Protein AF-A0AA45A844-F1 (afdb_monomer_lite)

Sequence (194 aa):
MALIECPECKKSISDQAKLCVGCGFPIKEDTFSFVKNNFNKLGDVTIKKSEPESAPFYVLVKSELYIAVDLLKDSAGEEIRQLQADGFEIVADDCMAKDQHEAIKQAKLGFTWWSVWGALGAISSFLYLMFSIVNGEYFVSFILFLFCIGAYFVLKKNKYAFLVLTICTLNPLLWLINGIYLKNRWNHPTVNKN

Secondary structure (DSSP, 8-state):
--EEE-TTT--EEETT-SB-TTT--B-SHHHHHHHHHHHHHTTT--------PPEEEEEEEETTEEEEEETTSTTHHHHHHHHHHTTPEEEEEEEEESSHHHHHHHHT---HHHHHHHHHHHHHHHHHHHHHHHTT-HHHHHHHHHHHHHHHHHHTT-HHHHHHHHHHT--HHHHHHHHHHHHTTTT-GGG---

Foldseek 3Di:
DDWDADPPPRDTDDPPDQADPPPRHGDDPVSVVVVVVVVVVVPDPPVPPPQQFWFWWWWWDDPHDIWTAGPVDPCRVVVVVVVVVVPIDTQAGRQTDSDGVLSRVLSPDDCPVLQVVLVVQLVVLVVVLVVCVVVVVVVSNVVSVVSNVLSVVSNQLALVSLQVNQVVVVDVVSNVVSVVVSVSNVRRRSNVPD

pLDDT: mean 86.16, std 13.87, range [39.47, 98.38]

Structure (mmCIF, N/CA/C/O backbone):
data_AF-A0AA45A844-F1
#
_entry.id   AF-A0AA45A844-F1
#
loop_
_atom_site.group_PDB
_atom_site.id
_atom_site.type_symbol
_atom_site.label_atom_id
_atom_site.label_alt_id
_atom_site.label_comp_id
_atom_site.label_asym_id
_atom_site.label_entity_id
_atom_site.label_seq_id
_atom_site.pdbx_PDB_ins_code
_atom_site.Cartn_x
_atom_site.Cartn_y
_atom_site.Cartn_z
_atom_site.occupancy
_atom_site.B_iso_or_equiv
_atom_site.auth_seq_id
_atom_site.auth_comp_id
_atom_site.auth_asym_id
_atom_site.auth_atom_id
_atom_site.pdbx_PDB_model_num
ATOM 1 N N . MET A 1 1 ? -25.465 -32.028 66.406 1.00 59.75 1 MET A N 1
ATOM 2 C CA . MET A 1 1 ? -25.139 -31.314 65.157 1.00 59.75 1 MET A CA 1
ATOM 3 C C . MET A 1 1 ? -24.883 -29.878 65.550 1.00 59.75 1 MET A C 1
ATOM 5 O O . MET A 1 1 ? -25.814 -29.243 66.037 1.00 59.75 1 MET A O 1
ATOM 9 N N . ALA A 1 2 ? -23.637 -29.422 65.478 1.00 77.94 2 ALA A N 1
ATOM 10 C CA . ALA A 1 2 ? -23.306 -28.039 65.795 1.00 77.94 2 ALA A CA 1
ATOM 11 C C . ALA A 1 2 ? -23.279 -27.213 64.502 1.00 77.94 2 ALA A C 1
ATOM 13 O O . ALA A 1 2 ? -22.873 -27.694 63.442 1.00 77.94 2 ALA A O 1
ATOM 14 N N . LEU A 1 3 ? -23.740 -25.969 64.584 1.00 84.81 3 LEU A N 1
ATOM 15 C CA . LEU A 1 3 ? -23.537 -24.990 63.524 1.00 84.81 3 LEU A CA 1
ATOM 16 C C . LEU A 1 3 ? -22.234 -24.252 63.821 1.00 84.81 3 LEU A C 1
ATOM 18 O O . LEU A 1 3 ? -22.036 -23.776 64.937 1.00 84.81 3 LEU A O 1
ATOM 22 N N . ILE A 1 4 ? -21.358 -24.179 62.828 1.00 89.12 4 ILE A N 1
ATOM 23 C CA . ILE A 1 4 ? -20.125 -23.394 62.867 1.00 89.12 4 ILE A CA 1
ATOM 24 C C . ILE A 1 4 ? -20.261 -22.208 61.915 1.00 89.12 4 ILE A C 1
ATOM 26 O O . ILE A 1 4 ? -21.030 -22.247 60.952 1.00 89.12 4 ILE A O 1
ATOM 30 N N . GLU A 1 5 ? -19.514 -21.143 62.165 1.00 90.25 5 GLU A N 1
ATOM 31 C CA . GLU A 1 5 ? -19.464 -20.004 61.254 1.00 90.25 5 GLU A CA 1
ATOM 32 C C . GLU A 1 5 ? -18.387 -20.228 60.196 1.00 90.25 5 GLU A C 1
ATOM 34 O O . GLU A 1 5 ? -17.259 -20.618 60.501 1.00 90.25 5 GLU A O 1
ATOM 39 N N . CYS A 1 6 ? -18.730 -19.991 58.929 1.00 86.75 6 CYS A N 1
ATOM 40 C CA . CYS A 1 6 ? -17.744 -20.026 57.859 1.00 86.75 6 CYS A CA 1
ATOM 41 C C . CYS A 1 6 ? -16.697 -18.913 58.076 1.00 86.75 6 CYS A C 1
ATOM 43 O O . CYS A 1 6 ? -17.085 -17.748 58.170 1.00 86.75 6 CYS A O 1
ATOM 45 N N . PRO A 1 7 ? -15.388 -19.218 58.077 1.00 85.06 7 PRO A N 1
ATOM 46 C CA . PRO A 1 7 ? -14.346 -18.218 58.325 1.00 85.06 7 PRO A CA 1
ATOM 47 C C . PRO A 1 7 ? -14.261 -17.140 57.234 1.00 85.06 7 PRO A C 1
ATOM 49 O O . PRO A 1 7 ? -13.765 -16.048 57.494 1.00 85.06 7 PRO A O 1
ATOM 52 N N . GLU A 1 8 ? -14.750 -17.424 56.023 1.00 89.31 8 GLU A N 1
ATOM 53 C CA . GLU A 1 8 ? -14.707 -16.484 54.901 1.00 89.31 8 GLU A CA 1
ATOM 54 C C . GLU A 1 8 ? -15.964 -15.602 54.839 1.00 89.31 8 GLU A C 1
ATOM 56 O O . GLU A 1 8 ? -15.880 -14.379 54.911 1.00 89.31 8 GLU A O 1
ATOM 61 N N . CYS A 1 9 ? -17.149 -16.213 54.729 1.00 89.88 9 CYS A N 1
ATOM 62 C CA . CYS A 1 9 ? -18.399 -15.476 54.510 1.00 89.88 9 CYS A CA 1
ATOM 63 C C . CYS A 1 9 ? -19.256 -15.283 55.771 1.00 89.88 9 CYS A C 1
ATOM 65 O O . CYS A 1 9 ? -20.330 -14.688 55.681 1.00 89.88 9 CYS A O 1
ATOM 67 N N . LYS A 1 10 ? -18.820 -15.805 56.928 1.00 90.56 10 LYS A N 1
ATOM 68 C CA . LYS A 1 10 ? -19.487 -15.714 58.245 1.00 90.56 10 LYS A CA 1
ATOM 69 C C . LYS A 1 10 ? -20.912 -16.274 58.316 1.00 90.56 10 LYS A C 1
ATOM 71 O O . LYS A 1 10 ? -21.610 -16.078 59.304 1.00 90.56 10 LYS A O 1
ATOM 76 N N . LYS A 1 11 ? -21.366 -17.000 57.291 1.00 89.81 11 LYS A N 1
ATOM 77 C CA . LYS A 1 11 ? -22.657 -17.700 57.326 1.00 89.81 11 LYS A CA 1
ATOM 78 C C . LYS A 1 11 ? -22.570 -18.936 58.217 1.00 89.81 11 LYS A C 1
ATOM 80 O O . LYS A 1 11 ? -21.572 -19.660 58.179 1.00 89.81 11 LYS A O 1
ATOM 85 N N . SER A 1 12 ? -23.638 -19.197 58.964 1.00 90.50 12 SER A N 1
ATOM 86 C CA . SER A 1 12 ? -23.785 -20.401 59.780 1.00 90.50 12 SER A CA 1
ATOM 87 C C . SER A 1 12 ? -23.966 -21.627 58.884 1.00 90.50 12 SER A C 1
ATOM 89 O O . SER A 1 12 ? -24.870 -21.676 58.048 1.00 90.50 12 SER A O 1
ATOM 91 N N . ILE A 1 13 ? -23.094 -22.613 59.048 1.00 89.62 13 ILE A N 1
ATOM 92 C CA . ILE A 1 13 ? -23.044 -23.847 58.261 1.00 89.62 13 ILE A CA 1
ATOM 93 C C . ILE A 1 13 ? -22.908 -25.056 59.190 1.00 89.62 13 ILE A C 1
ATOM 95 O O . ILE A 1 13 ? -22.476 -24.935 60.332 1.00 89.62 13 ILE A O 1
ATOM 99 N N . SER A 1 14 ? -23.284 -26.243 58.714 1.00 87.88 14 SER A N 1
ATOM 100 C CA . SER A 1 14 ? -23.106 -27.474 59.491 1.00 87.88 14 SER A CA 1
ATOM 101 C C . SER A 1 14 ? -21.624 -27.825 59.645 1.00 87.88 14 SER A C 1
ATOM 103 O O . SER A 1 14 ? -20.875 -27.808 58.669 1.00 87.88 14 SER A O 1
ATOM 105 N N . ASP A 1 15 ? -21.242 -28.237 60.854 1.00 83.25 15 ASP A N 1
ATOM 106 C CA . ASP A 1 15 ? -19.957 -28.864 61.201 1.00 83.25 15 ASP A CA 1
ATOM 107 C C . ASP A 1 15 ? -19.572 -30.076 60.323 1.00 83.25 15 ASP A C 1
ATOM 109 O O . ASP A 1 15 ? -18.396 -30.424 60.193 1.00 83.25 15 ASP A O 1
ATOM 113 N N . GLN A 1 16 ? -20.543 -30.725 59.677 1.00 82.12 16 GLN A N 1
ATOM 114 C CA . GLN A 1 16 ? -20.300 -31.858 58.786 1.00 82.12 16 GLN A CA 1
ATOM 115 C C . GLN A 1 16 ? -20.076 -31.467 57.320 1.00 82.12 16 GLN A C 1
ATOM 117 O O . GLN A 1 16 ? -19.594 -32.309 56.547 1.00 82.12 16 GLN A O 1
ATOM 122 N N . ALA A 1 17 ? -20.384 -30.224 56.934 1.00 79.44 17 ALA A N 1
ATOM 123 C CA . ALA A 1 17 ? -20.275 -29.759 55.557 1.00 79.44 17 ALA A CA 1
ATOM 124 C C . ALA A 1 17 ? -18.811 -29.770 55.086 1.00 79.44 17 ALA A C 1
ATOM 126 O O . ALA A 1 17 ? -17.915 -29.277 55.764 1.00 79.44 17 ALA A O 1
ATOM 127 N N . LYS A 1 18 ? -18.555 -30.346 53.905 1.00 82.81 18 LYS A N 1
ATOM 128 C CA . LYS A 1 18 ? -17.209 -30.358 53.297 1.00 82.81 18 LYS A CA 1
ATOM 129 C C . LYS A 1 18 ? -16.838 -28.990 52.710 1.00 82.81 18 LYS A C 1
ATOM 131 O O . LYS A 1 18 ? -15.676 -28.597 52.750 1.00 82.81 18 LYS A O 1
ATOM 136 N N . LEU A 1 19 ? -17.837 -28.273 52.193 1.00 86.31 19 LEU A N 1
ATOM 137 C CA . LEU A 1 19 ? -17.724 -26.965 51.550 1.00 86.31 19 LEU A CA 1
ATOM 138 C C . LEU A 1 19 ? -18.815 -26.040 52.096 1.00 86.31 19 LEU A C 1
ATOM 140 O O . LEU A 1 19 ? -19.931 -26.486 52.376 1.00 86.31 19 LEU A O 1
ATOM 144 N N . CYS A 1 20 ? -18.511 -24.752 52.218 1.00 86.69 20 CYS A N 1
ATOM 145 C CA . CYS A 1 20 ? -19.505 -23.747 52.551 1.00 86.69 20 CYS A CA 1
ATOM 146 C C . CYS A 1 20 ? -20.496 -23.581 51.391 1.00 86.69 20 CYS A C 1
ATOM 148 O O . CYS A 1 20 ? -20.104 -23.264 50.272 1.00 86.69 20 CYS A O 1
ATOM 150 N N . VAL A 1 21 ? -21.792 -23.704 51.675 1.00 84.62 21 VAL A N 1
ATOM 151 C CA . VAL A 1 21 ? -22.873 -23.475 50.696 1.00 84.62 21 VAL A CA 1
ATOM 152 C C . VAL A 1 21 ? -22.973 -22.018 50.227 1.00 84.62 21 VAL A C 1
ATOM 154 O O . VAL A 1 21 ? -23.598 -21.747 49.210 1.00 84.62 21 VAL A O 1
ATOM 157 N N . GLY A 1 22 ? -22.386 -21.072 50.968 1.00 85.81 22 GLY A N 1
ATOM 158 C CA . GLY A 1 22 ? -22.445 -19.646 50.647 1.00 85.81 22 GLY A CA 1
ATOM 159 C C . GLY A 1 22 ? -21.364 -19.175 49.676 1.00 85.81 22 GLY A C 1
ATOM 160 O O . GLY A 1 22 ? -21.668 -18.409 48.770 1.00 85.81 22 GLY A O 1
ATOM 161 N N . CYS A 1 23 ? -20.118 -19.597 49.892 1.00 87.38 23 CYS A N 1
ATOM 162 C CA . CYS A 1 23 ? -18.948 -19.108 49.153 1.00 87.38 23 CYS A CA 1
ATOM 163 C C . CYS A 1 23 ? -18.100 -20.219 48.515 1.00 87.38 23 CYS A C 1
ATOM 165 O O . CYS A 1 23 ? -17.206 -19.926 47.733 1.00 87.38 23 CYS A O 1
ATOM 167 N N . GLY A 1 24 ? -18.358 -21.491 48.832 1.00 83.69 24 GLY A N 1
ATOM 168 C CA . GLY A 1 24 ? -17.555 -22.618 48.351 1.00 83.69 24 GLY A CA 1
ATOM 16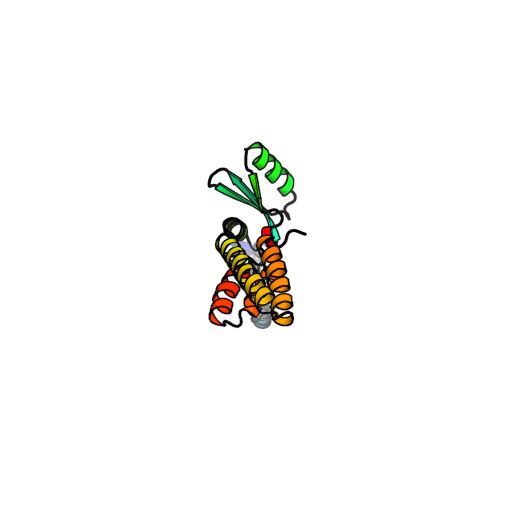9 C C . GLY A 1 24 ? -16.293 -22.911 49.171 1.00 83.69 24 GLY A C 1
ATOM 170 O O . GLY A 1 24 ? -15.542 -23.807 48.799 1.00 83.69 24 GLY A O 1
ATOM 171 N N . PHE A 1 25 ? -16.056 -22.221 50.294 1.00 83.44 25 PHE A N 1
ATOM 172 C CA . PHE A 1 25 ? -14.849 -22.424 51.107 1.00 83.44 25 PHE A CA 1
ATOM 173 C C . PHE A 1 25 ? -14.765 -23.845 51.707 1.00 83.44 25 PHE A C 1
ATOM 175 O O . PHE A 1 25 ? -15.742 -24.296 52.315 1.00 83.44 25 PHE A O 1
ATOM 182 N N . PRO A 1 26 ? -13.630 -24.560 51.583 1.00 85.31 26 PRO A N 1
ATOM 183 C CA . PRO A 1 26 ? -13.444 -25.896 52.152 1.00 85.31 26 PRO A CA 1
ATOM 184 C C . PRO A 1 26 ? -13.278 -25.850 53.675 1.00 85.31 26 PRO A C 1
ATOM 186 O O . PRO A 1 26 ? -12.401 -25.173 54.198 1.00 85.31 26 PRO A O 1
ATOM 189 N N . ILE A 1 27 ? -14.118 -26.599 54.390 1.00 84.81 27 ILE A N 1
ATOM 190 C CA . ILE A 1 27 ? -14.211 -26.555 55.861 1.00 84.81 27 ILE A CA 1
ATOM 191 C C . ILE A 1 27 ? -13.431 -27.693 56.529 1.00 84.81 27 ILE A C 1
ATOM 193 O O . ILE A 1 27 ? -12.963 -27.545 57.653 1.00 84.81 27 ILE A O 1
ATOM 197 N N . LYS A 1 28 ? -13.260 -28.829 55.840 1.00 76.00 28 LYS A N 1
ATOM 198 C CA . LYS A 1 28 ? -12.494 -29.980 56.346 1.00 76.00 28 LYS A CA 1
ATOM 199 C C . LYS A 1 28 ? -11.101 -30.030 55.726 1.00 76.00 28 LYS A C 1
ATOM 201 O O . LYS A 1 28 ? -10.984 -29.916 54.503 1.00 76.00 28 LYS A O 1
ATOM 206 N N . GLU A 1 29 ? -10.083 -30.270 56.553 1.00 65.69 29 GLU A N 1
ATOM 207 C CA . GLU A 1 29 ? -8.656 -30.317 56.177 1.00 65.69 29 GLU A CA 1
ATOM 208 C C . GLU A 1 29 ? -8.355 -31.308 55.039 1.00 65.69 29 GLU A C 1
ATOM 210 O O . GLU A 1 29 ? -7.581 -30.990 54.133 1.00 65.69 29 GLU A O 1
ATOM 215 N N . ASP A 1 30 ? -9.051 -32.447 54.994 1.00 63.31 30 ASP A N 1
ATOM 216 C CA . ASP A 1 30 ? -8.927 -33.439 53.911 1.00 63.31 30 ASP A CA 1
ATOM 217 C C . ASP A 1 30 ? -9.321 -32.869 52.537 1.00 63.31 30 ASP A C 1
ATOM 219 O O . ASP A 1 30 ? -8.801 -33.264 51.493 1.00 63.31 30 ASP A O 1
ATOM 223 N N . THR A 1 31 ? -10.229 -31.893 52.525 1.00 59.53 31 THR A N 1
ATOM 224 C CA . THR A 1 31 ? -10.642 -31.178 51.310 1.00 59.53 31 THR A CA 1
ATOM 225 C C . THR A 1 31 ? -9.570 -30.175 50.890 1.00 59.53 31 THR A C 1
ATOM 227 O O . THR A 1 31 ? -9.348 -29.969 49.700 1.00 59.53 31 THR A O 1
ATOM 230 N N . PHE A 1 32 ? -8.866 -29.580 51.856 1.00 60.03 32 PHE A N 1
ATOM 231 C CA . PHE A 1 32 ? -7.812 -28.597 51.611 1.00 60.03 32 PHE A CA 1
ATOM 232 C C . PHE A 1 32 ? -6.591 -29.237 50.941 1.00 60.03 32 PHE A C 1
ATOM 234 O O . PHE A 1 32 ? -6.041 -28.674 49.993 1.00 60.03 32 PHE A O 1
ATOM 241 N N . SER A 1 33 ? -6.198 -30.437 51.375 1.00 58.69 33 SER A N 1
ATOM 242 C CA . SER A 1 33 ? -5.094 -31.187 50.762 1.00 58.69 33 SER A CA 1
ATOM 243 C C . SER A 1 33 ? -5.446 -31.682 49.356 1.00 58.69 33 SER A C 1
ATOM 245 O O . SER A 1 33 ? -4.616 -31.581 48.452 1.00 58.69 33 SER A O 1
ATOM 247 N N . PHE A 1 34 ? -6.689 -32.121 49.121 1.00 59.84 34 PHE A N 1
ATOM 248 C CA . PHE A 1 34 ? -7.167 -32.490 47.786 1.00 59.84 34 PHE A CA 1
ATOM 249 C C . PHE A 1 34 ? -7.211 -31.288 46.833 1.00 59.84 34 PHE A C 1
ATOM 251 O O . PHE A 1 34 ? -6.726 -31.384 45.707 1.00 59.84 34 PHE A O 1
ATOM 258 N N . VAL A 1 35 ? -7.741 -30.143 47.272 1.00 60.16 35 VAL A N 1
ATOM 259 C CA . VAL A 1 35 ? -7.772 -28.915 46.462 1.00 60.16 35 VAL A CA 1
ATOM 260 C C . VAL A 1 35 ? -6.348 -28.444 46.171 1.00 60.16 35 VAL A C 1
ATOM 262 O O . VAL A 1 35 ? -6.013 -28.243 45.010 1.00 60.16 35 VAL A O 1
ATOM 265 N N . LYS A 1 36 ? -5.463 -28.378 47.173 1.00 59.47 36 LYS A N 1
ATOM 266 C CA . LYS A 1 36 ? -4.059 -27.972 46.987 1.00 59.47 36 LYS A CA 1
ATOM 267 C C . LYS A 1 36 ? -3.292 -28.914 46.050 1.00 59.47 36 LYS A C 1
ATOM 269 O O . LYS A 1 36 ? -2.555 -28.447 45.187 1.00 59.47 36 LYS A O 1
ATOM 274 N N . ASN A 1 37 ? -3.505 -30.226 46.160 1.00 58.25 37 ASN A N 1
ATOM 275 C CA . ASN A 1 37 ? -2.881 -31.212 45.272 1.00 58.25 37 ASN A CA 1
ATOM 276 C C . ASN A 1 37 ? -3.426 -31.148 43.837 1.00 58.25 37 ASN A C 1
ATOM 278 O O . ASN A 1 37 ? -2.672 -31.388 42.896 1.00 58.25 37 ASN A O 1
ATOM 282 N N . ASN A 1 38 ? -4.701 -30.794 43.648 1.00 59.19 38 ASN A N 1
ATOM 283 C CA . ASN A 1 38 ? -5.261 -30.570 42.314 1.00 59.19 38 ASN A CA 1
ATOM 284 C C . ASN A 1 38 ? -4.845 -29.217 41.722 1.00 59.19 38 ASN A C 1
ATOM 286 O O . ASN A 1 38 ? -4.536 -29.171 40.538 1.00 59.19 38 ASN A O 1
ATOM 290 N N . PHE A 1 39 ? -4.730 -28.152 42.520 1.00 56.31 39 PHE A N 1
ATOM 291 C CA . PHE A 1 39 ? -4.157 -26.871 42.083 1.00 56.31 39 PHE A CA 1
ATOM 292 C C . PHE A 1 39 ? -2.685 -27.012 41.674 1.00 56.31 39 PHE A C 1
ATOM 294 O O . PHE A 1 39 ? -2.285 -26.466 40.655 1.00 56.31 39 PHE A O 1
ATOM 301 N N . ASN A 1 40 ? -1.897 -27.811 42.398 1.00 56.03 40 ASN A N 1
ATOM 302 C CA . ASN A 1 40 ? -0.512 -28.104 42.015 1.00 56.03 40 ASN A CA 1
ATOM 303 C C . ASN A 1 40 ? -0.414 -29.001 40.763 1.00 56.03 40 ASN A C 1
ATOM 305 O O . ASN A 1 40 ? 0.588 -28.948 40.055 1.00 56.03 40 ASN A O 1
ATOM 309 N N . LYS A 1 41 ? -1.445 -29.811 40.467 1.00 56.84 41 LYS A N 1
ATOM 310 C CA . LYS A 1 41 ? -1.584 -30.539 39.188 1.00 56.84 41 LYS A CA 1
ATOM 311 C C . LYS A 1 41 ? -2.097 -29.656 38.045 1.00 56.84 41 LYS A C 1
ATOM 313 O O . LYS A 1 41 ? -1.788 -29.942 36.896 1.00 56.84 41 LYS A O 1
ATOM 318 N N . LEU A 1 42 ? -2.808 -28.573 38.355 1.00 50.03 42 LEU A N 1
ATOM 319 C CA . LEU A 1 42 ? -3.099 -27.432 37.476 1.00 50.03 42 LEU A CA 1
ATOM 320 C C . LEU A 1 42 ? -1.917 -26.441 37.447 1.00 50.03 42 LEU A C 1
ATOM 322 O O . LEU A 1 42 ? -2.114 -25.231 37.321 1.00 50.03 42 LEU A O 1
ATOM 326 N N . GLY A 1 43 ? -0.687 -26.953 37.584 1.00 44.53 43 GLY A N 1
ATOM 327 C CA . GLY A 1 43 ? 0.524 -26.178 37.354 1.00 44.53 43 GLY A CA 1
ATOM 328 C C . GLY A 1 43 ? 0.439 -25.493 35.993 1.00 44.53 43 GLY A C 1
ATOM 329 O O . GLY A 1 43 ? 0.126 -26.142 34.998 1.00 44.53 43 GLY A O 1
ATOM 330 N N . ASP A 1 44 ? 0.657 -24.179 35.988 1.00 50.72 44 ASP A N 1
ATOM 331 C CA . ASP A 1 44 ? 0.714 -23.341 34.792 1.00 50.72 44 ASP A CA 1
ATOM 332 C C . ASP A 1 44 ? -0.381 -23.637 33.755 1.00 50.72 44 ASP A C 1
ATOM 334 O O . ASP A 1 44 ? -0.116 -23.826 32.566 1.00 50.72 44 ASP A O 1
ATOM 338 N N . VAL A 1 45 ? -1.655 -23.531 34.149 1.00 48.41 45 VAL A N 1
ATOM 339 C CA . VAL A 1 45 ? -2.602 -22.955 33.184 1.00 48.41 45 VAL A CA 1
ATOM 340 C C . VAL A 1 45 ? -2.233 -21.482 33.070 1.00 48.41 45 VAL A C 1
ATOM 342 O O . VAL A 1 45 ? -2.856 -20.597 33.657 1.00 48.41 45 VAL A O 1
ATOM 345 N N . THR A 1 46 ? -1.179 -21.213 32.299 1.00 45.06 46 THR A N 1
ATOM 346 C CA . THR A 1 46 ? -1.065 -19.947 31.601 1.00 45.06 46 THR A CA 1
ATOM 347 C C . THR A 1 46 ? -2.367 -19.864 30.820 1.00 45.06 46 THR A C 1
ATOM 349 O O . THR A 1 46 ? -2.552 -20.574 29.829 1.00 45.06 46 THR A O 1
ATOM 352 N N . ILE A 1 47 ? -3.311 -19.041 31.283 1.00 43.28 47 ILE A N 1
ATOM 353 C CA . ILE A 1 47 ? -4.305 -18.475 30.385 1.00 43.28 47 ILE A CA 1
ATOM 354 C C . ILE A 1 47 ? -3.430 -17.761 29.365 1.00 43.28 47 ILE A C 1
ATOM 356 O O . ILE A 1 47 ? -2.958 -16.648 29.603 1.00 43.28 47 ILE A O 1
ATOM 360 N N . LYS A 1 48 ? -3.093 -18.456 28.271 1.00 39.47 48 LYS A N 1
ATOM 361 C CA . LYS A 1 48 ? -2.595 -17.809 27.075 1.00 39.47 48 LYS A CA 1
ATOM 362 C C . LYS A 1 48 ? -3.679 -16.791 26.817 1.00 39.47 48 LYS A C 1
ATOM 364 O O . LYS A 1 48 ? -4.801 -17.175 26.504 1.00 39.47 48 LYS A O 1
ATOM 369 N N . LYS A 1 49 ? -3.374 -15.523 27.089 1.00 40.41 49 LYS A N 1
ATOM 370 C CA . LYS A 1 49 ? -4.153 -14.394 26.616 1.00 40.41 49 LYS A CA 1
ATOM 371 C C . LYS A 1 49 ? -4.273 -14.678 25.129 1.00 40.41 49 LYS A C 1
ATOM 373 O O . LYS A 1 49 ? -3.274 -14.548 24.424 1.00 40.41 49 LYS A O 1
ATOM 378 N N . SER A 1 50 ? -5.397 -15.260 24.712 1.00 46.44 50 SER A N 1
ATOM 379 C CA . SER A 1 50 ? -5.635 -15.574 23.316 1.00 46.44 50 SER A CA 1
ATOM 380 C C . SER A 1 50 ? -5.407 -14.252 22.621 1.00 46.44 50 SER A C 1
ATOM 382 O O . SER A 1 50 ? -5.997 -13.244 23.026 1.00 46.44 50 SER A O 1
ATOM 384 N N . GLU A 1 51 ? -4.429 -14.210 21.716 1.00 55.66 51 GLU A N 1
ATOM 385 C CA . GLU A 1 51 ? -4.215 -13.010 20.927 1.00 55.66 51 GLU A CA 1
ATOM 386 C C . GLU A 1 51 ? -5.583 -12.595 20.394 1.00 55.66 51 GLU A C 1
ATOM 388 O O . GLU A 1 51 ? -6.297 -13.469 19.899 1.00 55.66 51 GLU A O 1
ATOM 393 N N . PRO A 1 52 ? -6.001 -11.332 20.593 1.00 57.72 52 PRO A N 1
ATOM 394 C CA . PRO A 1 52 ? -7.305 -10.900 20.127 1.00 57.72 52 PRO A CA 1
ATOM 395 C C . PRO A 1 52 ? -7.363 -11.205 18.634 1.00 57.72 52 PRO A C 1
ATOM 397 O O . PRO A 1 52 ? -6.524 -10.732 17.858 1.00 57.72 52 PRO A O 1
ATOM 400 N N . GLU A 1 53 ? -8.276 -12.105 18.286 1.00 71.44 53 GLU A N 1
ATOM 401 C CA . GLU A 1 53 ? -8.544 -12.494 16.916 1.00 71.44 53 GLU A CA 1
ATOM 402 C C . GLU A 1 53 ? -8.994 -11.227 16.190 1.00 71.44 53 GLU A C 1
ATOM 404 O O . GLU A 1 53 ? -9.772 -10.439 16.731 1.00 71.44 53 GLU A O 1
ATOM 409 N N . SER A 1 54 ? -8.412 -10.954 15.023 1.00 80.31 54 SER A N 1
ATOM 410 C CA . SER A 1 54 ? -8.739 -9.739 14.282 1.00 80.31 54 SER A CA 1
ATOM 411 C C . SER A 1 54 ? -10.220 -9.754 13.916 1.00 80.31 54 SER A C 1
ATOM 413 O O . SER A 1 54 ? -10.661 -10.678 13.232 1.00 80.31 54 SER A O 1
ATOM 415 N N . ALA A 1 55 ? -10.951 -8.732 14.343 1.00 83.56 55 ALA A N 1
ATOM 416 C CA . ALA A 1 55 ? -12.353 -8.535 14.017 1.00 83.56 55 ALA A CA 1
ATOM 417 C C . ALA A 1 55 ? -12.503 -7.465 12.920 1.00 83.56 55 ALA A C 1
ATOM 419 O O . ALA A 1 55 ? -11.662 -6.562 12.818 1.00 83.56 55 ALA A O 1
ATOM 420 N N . PRO A 1 56 ? -13.554 -7.554 12.091 1.00 87.12 56 PRO A N 1
ATOM 421 C CA . PRO A 1 56 ? -13.872 -6.530 11.109 1.00 87.12 56 PRO A CA 1
ATOM 422 C C . PRO A 1 56 ? -14.523 -5.305 11.770 1.00 87.12 56 PRO A C 1
ATOM 424 O O . PRO A 1 56 ? -15.516 -5.415 12.492 1.00 87.12 56 PRO A O 1
ATOM 427 N N . PHE A 1 57 ? -13.987 -4.119 11.486 1.00 88.50 57 PHE A N 1
ATOM 428 C CA . PHE A 1 57 ? -14.508 -2.836 11.959 1.00 88.50 57 PHE A CA 1
ATOM 429 C C . PHE A 1 57 ? -14.939 -1.935 10.800 1.00 88.50 57 PHE A C 1
ATOM 431 O O . PHE A 1 57 ? -14.278 -1.867 9.763 1.00 88.50 57 PHE A O 1
ATOM 438 N N . TYR A 1 58 ? -16.000 -1.161 11.012 1.00 88.25 58 TYR A N 1
ATOM 439 C CA . TYR A 1 58 ? -16.335 0.001 10.186 1.00 88.25 58 TYR A CA 1
ATOM 440 C C . TYR A 1 58 ? -15.829 1.267 10.859 1.00 88.25 58 TYR A C 1
ATOM 442 O O . TYR A 1 58 ? -16.168 1.523 12.013 1.00 88.25 58 TYR A O 1
ATOM 450 N N . VAL A 1 59 ? -15.035 2.071 10.152 1.00 88.44 59 VAL A N 1
ATOM 451 C CA . VAL A 1 59 ? -14.522 3.334 10.693 1.00 88.44 59 VAL A CA 1
ATOM 452 C C . VAL A 1 59 ? -15.196 4.509 10.003 1.00 88.44 59 VAL A C 1
ATOM 454 O O . VAL A 1 59 ? -15.079 4.687 8.786 1.00 88.44 59 VAL A O 1
ATOM 457 N N . LEU A 1 60 ? -15.874 5.324 10.807 1.00 90.00 60 LEU A N 1
ATOM 458 C CA . LEU A 1 60 ? -16.549 6.536 10.373 1.00 90.00 60 LEU A CA 1
ATOM 459 C C . LEU A 1 60 ? -15.848 7.781 10.925 1.00 90.00 60 LEU A C 1
ATOM 461 O O . LEU A 1 60 ? -15.279 7.747 12.021 1.00 90.00 60 LEU A O 1
ATOM 465 N N . VAL A 1 61 ? -15.903 8.882 10.175 1.00 91.62 61 VAL A N 1
ATOM 466 C CA . VAL A 1 61 ? -15.306 10.169 10.545 1.00 91.62 61 VAL A CA 1
ATOM 467 C C . VAL A 1 61 ? -16.318 11.304 10.464 1.00 91.62 61 VAL A C 1
ATOM 469 O O . VAL A 1 61 ? -17.129 11.368 9.543 1.00 91.62 61 VAL A O 1
ATOM 472 N N . LYS A 1 62 ? -16.237 12.238 11.408 1.00 91.56 62 LYS A N 1
ATOM 473 C CA . LYS A 1 62 ? -16.892 13.545 11.323 1.00 91.56 62 LYS A CA 1
ATOM 474 C C . LYS A 1 62 ? -15.914 14.606 11.803 1.00 91.56 62 LYS A C 1
ATOM 476 O O . LYS A 1 62 ? -15.549 14.639 12.980 1.00 91.56 62 LYS A O 1
ATOM 481 N N . SER A 1 63 ? -15.465 15.454 10.880 1.00 86.56 63 SER A N 1
ATOM 482 C CA . SER A 1 63 ? -14.382 16.418 11.116 1.00 86.56 63 SER A CA 1
ATOM 483 C C . SER A 1 63 ? -13.085 15.721 11.572 1.00 86.56 63 SER A C 1
ATOM 485 O O . SER A 1 63 ? -12.400 15.136 10.743 1.00 86.56 63 SER A O 1
ATOM 487 N N . GLU A 1 64 ? -12.767 15.733 12.870 1.00 86.56 64 GLU A N 1
ATOM 488 C CA . GLU A 1 64 ? -11.566 15.106 13.462 1.00 86.56 64 GLU A CA 1
ATOM 489 C C . GLU A 1 64 ? -11.898 13.895 14.357 1.00 86.56 64 GLU A C 1
ATOM 491 O O . GLU A 1 64 ? -11.003 13.236 14.899 1.00 86.56 64 GLU A O 1
ATOM 496 N N . LEU A 1 65 ? -13.187 13.594 14.546 1.00 88.44 65 LEU A N 1
ATOM 497 C CA . LEU A 1 65 ? -13.645 12.498 15.392 1.00 88.44 65 LEU A CA 1
ATOM 498 C C . LEU A 1 65 ? -13.763 11.216 14.568 1.00 88.44 65 LEU A C 1
ATOM 500 O O . LEU A 1 65 ? -14.488 11.186 13.578 1.00 88.44 65 LEU A O 1
ATOM 504 N N . TYR A 1 66 ? -13.079 10.162 15.013 1.00 89.38 66 TYR A N 1
ATOM 505 C CA . TYR A 1 66 ? -13.118 8.833 14.405 1.00 89.38 66 TYR A CA 1
ATOM 506 C C . TYR A 1 66 ? -13.818 7.863 15.348 1.00 89.38 66 TYR A C 1
ATOM 508 O O . TYR A 1 66 ? -13.474 7.802 16.531 1.00 89.38 66 TYR A O 1
ATOM 516 N N . ILE A 1 67 ? -14.753 7.085 14.816 1.00 89.94 67 ILE A N 1
ATOM 517 C CA . ILE A 1 67 ? -15.480 6.049 15.551 1.00 89.94 67 ILE A CA 1
ATOM 518 C C . ILE A 1 67 ? -15.312 4.737 14.794 1.00 89.94 67 ILE A C 1
ATOM 520 O O . ILE A 1 67 ? -15.517 4.696 13.584 1.00 89.94 67 ILE A O 1
ATOM 524 N N . ALA A 1 68 ? -14.918 3.679 15.502 1.00 90.94 68 ALA A N 1
ATOM 525 C CA . ALA A 1 68 ? -14.832 2.330 14.956 1.00 90.94 68 ALA A CA 1
ATOM 526 C C . ALA A 1 68 ? -15.946 1.458 15.545 1.00 90.94 68 ALA A C 1
ATOM 528 O O . ALA A 1 68 ? -15.989 1.234 16.756 1.00 90.94 68 ALA A O 1
ATOM 529 N N . VAL A 1 69 ? -16.824 0.955 14.685 1.00 89.50 69 VAL A N 1
ATOM 530 C CA . VAL A 1 69 ? -17.924 0.055 15.038 1.00 89.50 69 VAL A CA 1
ATOM 531 C C . VAL A 1 69 ? -17.496 -1.378 14.742 1.00 89.50 69 VAL A C 1
ATOM 533 O O . VAL A 1 69 ? -17.030 -1.671 13.644 1.00 89.50 69 VAL A O 1
ATOM 536 N N . ASP A 1 70 ? -17.627 -2.254 15.732 1.00 90.06 70 ASP A N 1
ATOM 537 C CA . ASP A 1 70 ? -17.339 -3.686 15.616 1.00 90.06 70 ASP A CA 1
ATOM 538 C C . ASP A 1 70 ? -18.494 -4.386 14.893 1.00 90.06 70 ASP A C 1
ATOM 540 O O . ASP A 1 70 ? -19.615 -4.393 15.402 1.00 90.06 70 ASP A O 1
ATOM 544 N N . LEU A 1 71 ? -18.229 -4.962 13.719 1.00 86.44 71 LEU A N 1
ATOM 545 C CA . LEU A 1 71 ? -19.259 -5.585 12.884 1.00 86.44 71 LEU A CA 1
ATOM 546 C C . LEU A 1 71 ? -19.769 -6.926 13.417 1.00 86.44 71 LEU A C 1
ATOM 548 O O . LEU A 1 71 ? -20.786 -7.412 12.926 1.00 86.44 71 LEU A O 1
ATOM 552 N N . LEU A 1 72 ? -19.095 -7.532 14.396 1.00 86.19 72 LEU A N 1
ATOM 553 C CA . LEU A 1 72 ? -19.550 -8.787 14.999 1.00 86.19 72 LEU A CA 1
ATOM 554 C C . LEU A 1 72 ? -20.682 -8.576 16.011 1.00 86.19 72 LEU A C 1
ATOM 556 O O . LEU A 1 72 ? -21.301 -9.544 16.450 1.00 86.19 72 LEU A O 1
ATOM 560 N N . LYS A 1 73 ? -20.961 -7.327 16.400 1.00 87.94 73 LYS A N 1
ATOM 561 C CA . LYS A 1 73 ? -22.067 -7.003 17.304 1.00 87.94 73 LYS A CA 1
ATOM 562 C C . LYS A 1 73 ? -23.383 -6.948 16.537 1.00 87.94 73 LYS A C 1
ATOM 564 O O . LYS A 1 73 ? -23.491 -6.247 15.536 1.00 87.94 73 LYS A O 1
ATOM 569 N N . ASP A 1 74 ? -24.422 -7.574 17.084 1.00 86.19 74 ASP A N 1
ATOM 570 C CA . ASP A 1 74 ? -25.766 -7.583 16.485 1.00 86.19 74 ASP A CA 1
ATOM 571 C C . ASP A 1 74 ? -26.338 -6.167 16.254 1.00 86.19 74 ASP A C 1
ATOM 573 O O . ASP A 1 74 ? -27.109 -5.942 15.323 1.00 86.19 74 ASP A O 1
ATOM 577 N N . SER A 1 75 ? -25.927 -5.185 17.066 1.00 88.88 75 SER A N 1
ATOM 578 C CA . SER A 1 75 ? -26.348 -3.780 16.962 1.00 88.88 75 SER A CA 1
ATOM 579 C C . SER A 1 75 ? -25.535 -2.937 15.970 1.00 88.88 75 SER A C 1
ATOM 581 O O . SER A 1 75 ? -25.860 -1.766 15.767 1.00 88.88 75 SER A O 1
ATOM 583 N N . ALA A 1 76 ? -24.483 -3.485 15.351 1.00 87.94 76 ALA A N 1
ATOM 584 C CA . ALA A 1 76 ? -23.536 -2.716 14.538 1.00 87.94 76 ALA A CA 1
ATOM 585 C C . ALA A 1 76 ? -24.212 -1.990 13.366 1.00 87.94 76 ALA A C 1
ATOM 587 O O . ALA A 1 76 ? -23.913 -0.832 13.081 1.00 87.94 76 ALA A O 1
ATOM 588 N N . GLY A 1 77 ? -25.166 -2.651 12.704 1.00 87.75 77 GLY A N 1
ATOM 589 C CA . GLY A 1 77 ? -25.886 -2.066 11.573 1.00 87.75 77 GLY A CA 1
ATOM 590 C C . GLY A 1 77 ? -26.753 -0.863 11.955 1.00 87.75 77 GLY A C 1
ATOM 591 O O . GLY A 1 77 ? -26.886 0.069 11.163 1.00 87.75 77 GLY A O 1
ATOM 592 N N . GLU A 1 78 ? -27.333 -0.862 13.156 1.00 90.94 78 GLU A N 1
ATOM 593 C CA . GLU A 1 78 ? -28.140 0.257 13.653 1.00 90.94 78 GLU A CA 1
ATOM 594 C C . GLU A 1 78 ? -27.252 1.423 14.099 1.00 90.94 78 GLU A C 1
ATOM 596 O O . GLU A 1 78 ? -27.505 2.564 13.710 1.00 90.94 78 GLU A O 1
ATOM 601 N N . GLU A 1 79 ? -26.146 1.125 14.787 1.00 90.62 79 GLU A N 1
ATO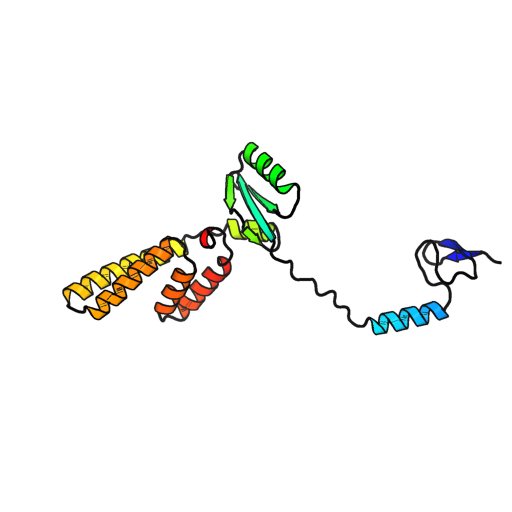M 602 C CA . GLU A 1 79 ? -25.134 2.110 15.187 1.00 90.62 79 GLU A CA 1
ATOM 603 C C . GLU A 1 79 ? -24.542 2.846 13.972 1.00 90.62 79 GLU A C 1
ATOM 605 O O . GLU A 1 79 ? -24.480 4.075 13.956 1.00 90.62 79 GLU A O 1
ATOM 610 N N . ILE A 1 80 ? -24.193 2.123 12.900 1.00 90.00 80 ILE A N 1
ATOM 611 C CA . ILE A 1 80 ? -23.671 2.721 11.658 1.00 90.00 80 ILE A CA 1
ATOM 612 C C . ILE A 1 80 ? -24.704 3.652 11.011 1.00 90.00 80 ILE A C 1
ATOM 614 O O . ILE A 1 80 ? -24.358 4.768 10.621 1.00 90.00 80 ILE A O 1
ATOM 618 N N . ARG A 1 81 ? -25.972 3.227 10.907 1.00 91.56 81 ARG A N 1
ATOM 619 C CA . ARG A 1 81 ? -27.038 4.052 10.308 1.00 91.56 81 ARG A CA 1
ATOM 620 C C . ARG A 1 81 ? -27.275 5.330 11.105 1.00 91.56 81 ARG A C 1
ATOM 622 O O . ARG A 1 81 ? -27.462 6.387 10.504 1.00 91.56 81 ARG A O 1
ATOM 629 N N . GLN A 1 82 ? -27.251 5.238 12.433 1.00 93.31 82 GLN A N 1
ATOM 630 C CA . GLN A 1 82 ? -27.395 6.401 13.301 1.00 93.31 82 GLN A CA 1
ATOM 631 C C . GLN A 1 82 ? -26.225 7.376 13.116 1.00 93.31 82 GLN A C 1
ATOM 633 O O . GLN A 1 82 ? -26.452 8.561 12.889 1.00 93.31 82 GLN A O 1
ATOM 638 N N . LEU A 1 83 ? -24.985 6.879 13.097 1.00 92.38 83 LEU A N 1
ATOM 639 C CA . LEU A 1 83 ? -23.804 7.713 12.858 1.00 92.38 83 LEU A CA 1
ATOM 640 C C . LEU A 1 83 ? -23.836 8.388 11.476 1.00 92.38 83 LEU A C 1
ATOM 642 O O . LEU A 1 83 ? -23.487 9.560 11.350 1.00 92.38 83 LEU A O 1
ATOM 646 N N . GLN A 1 84 ? -24.297 7.695 10.436 1.00 91.81 84 GLN A N 1
ATOM 647 C CA . GLN A 1 84 ? -24.477 8.305 9.115 1.00 91.81 84 GLN A CA 1
ATOM 648 C C . GLN A 1 84 ? -25.546 9.406 9.121 1.00 91.81 84 GLN A C 1
ATOM 650 O O . GLN A 1 84 ? -25.336 10.457 8.515 1.00 91.81 84 GLN A O 1
ATOM 655 N N . ALA A 1 85 ? -26.665 9.204 9.827 1.00 91.94 85 ALA A N 1
ATOM 656 C CA . ALA A 1 85 ? -27.694 10.233 10.003 1.00 91.94 85 ALA A CA 1
ATOM 657 C C . ALA A 1 85 ? -27.161 11.455 10.772 1.00 91.94 85 ALA A C 1
ATOM 659 O O . ALA A 1 85 ? -27.508 12.592 10.448 1.00 91.94 85 ALA A O 1
ATOM 660 N N . ASP A 1 86 ? -26.245 11.231 11.715 1.00 91.94 86 ASP A N 1
ATOM 661 C CA . ASP A 1 86 ? -25.531 12.282 12.443 1.00 91.94 86 ASP A CA 1
ATOM 662 C C . ASP A 1 86 ? -24.450 12.979 11.592 1.00 91.94 86 ASP A C 1
ATOM 664 O O . ASP A 1 86 ? -23.795 13.915 12.065 1.00 91.94 86 ASP A O 1
ATOM 668 N N . GLY A 1 87 ? -24.258 12.572 10.334 1.00 90.75 87 GLY A N 1
ATOM 669 C CA . GLY A 1 87 ? -23.331 13.187 9.383 1.00 90.75 87 GLY A CA 1
ATOM 670 C C . GLY A 1 87 ? -21.900 12.654 9.456 1.00 90.75 87 GLY A C 1
ATOM 671 O O . GLY A 1 87 ? -20.974 13.375 9.084 1.00 90.75 87 GLY A O 1
ATOM 672 N N . PHE A 1 88 ? -21.694 11.438 9.967 1.00 93.12 88 PHE A N 1
ATOM 673 C CA . PHE A 1 88 ? -20.411 10.752 9.836 1.00 93.12 88 PHE A CA 1
ATOM 674 C C . PHE A 1 88 ? -20.276 10.099 8.455 1.00 93.12 88 PHE A C 1
ATOM 676 O O . PHE A 1 88 ? -21.186 9.426 7.967 1.00 93.12 88 PHE A O 1
ATOM 683 N N . GLU A 1 89 ? -19.104 10.245 7.847 1.00 89.56 89 GLU A N 1
ATOM 684 C CA . GLU A 1 89 ? -18.749 9.625 6.573 1.00 89.56 89 GLU A CA 1
ATOM 685 C C . GLU A 1 89 ? -17.947 8.342 6.805 1.00 89.56 89 GLU A C 1
ATOM 687 O O . GLU A 1 89 ? -17.119 8.266 7.714 1.0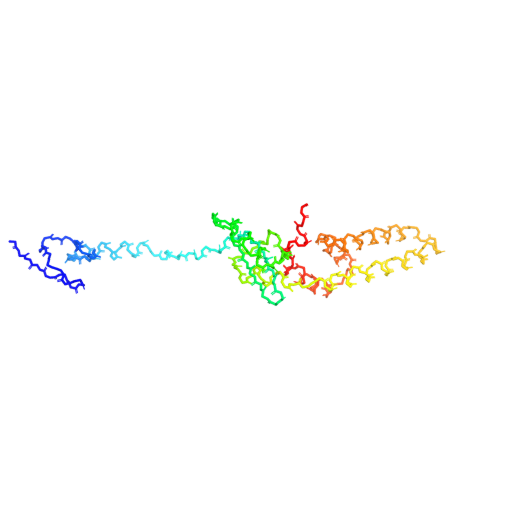0 89.56 89 GLU A O 1
ATOM 692 N N . ILE A 1 90 ? -18.164 7.318 5.976 1.00 86.00 90 ILE A N 1
ATOM 693 C CA . ILE A 1 90 ? -17.398 6.068 6.055 1.00 86.00 90 ILE A CA 1
ATOM 694 C C . ILE A 1 90 ? -16.029 6.290 5.407 1.00 86.00 90 ILE A C 1
ATOM 696 O O . ILE A 1 90 ? -15.940 6.596 4.219 1.00 86.00 90 ILE A O 1
ATOM 700 N N . VAL A 1 91 ? -14.961 6.093 6.180 1.00 85.19 91 VAL A N 1
ATOM 701 C CA . VAL A 1 91 ? -13.571 6.212 5.697 1.00 85.19 91 VAL A CA 1
ATOM 702 C C . VAL A 1 91 ? -12.987 4.852 5.345 1.00 85.19 91 VAL A C 1
ATOM 704 O O . VAL A 1 91 ? -12.191 4.729 4.413 1.00 85.19 91 VAL A O 1
ATOM 707 N N . ALA A 1 92 ? -13.362 3.836 6.115 1.00 82.12 92 ALA A N 1
ATOM 708 C CA . ALA A 1 92 ? -12.852 2.487 5.985 1.00 82.12 92 ALA A CA 1
ATOM 709 C C . ALA A 1 92 ? -13.977 1.487 6.252 1.00 82.12 92 ALA A C 1
ATOM 711 O O . ALA A 1 92 ? -14.547 1.450 7.345 1.00 82.12 92 ALA A O 1
ATOM 712 N N . ASP A 1 93 ? -14.264 0.688 5.236 1.00 78.88 93 ASP A N 1
ATOM 713 C CA . ASP A 1 93 ? -15.096 -0.500 5.277 1.00 78.88 93 ASP A CA 1
ATOM 714 C C . ASP A 1 93 ? -14.226 -1.732 5.564 1.00 78.88 93 ASP A C 1
ATOM 716 O O . ASP A 1 93 ? -13.116 -1.845 5.051 1.00 78.88 93 ASP A O 1
ATOM 720 N N . ASP A 1 94 ? -14.714 -2.641 6.409 1.00 76.69 94 ASP A N 1
ATOM 721 C CA . ASP A 1 94 ? -14.087 -3.950 6.667 1.00 76.69 94 ASP A CA 1
ATOM 722 C C . ASP A 1 94 ? -12.608 -3.889 7.128 1.00 76.69 94 ASP A C 1
ATOM 724 O O . ASP A 1 94 ? -11.727 -4.628 6.684 1.00 76.69 94 ASP A O 1
ATOM 728 N N . CYS A 1 95 ? -12.306 -2.953 8.032 1.00 82.19 95 CYS A N 1
ATOM 729 C C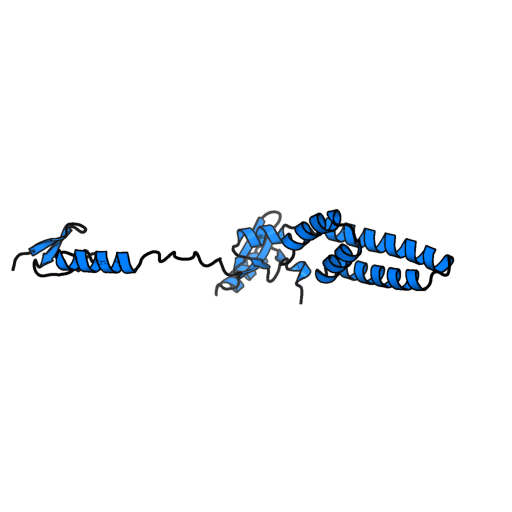A . CYS A 1 95 ? -10.976 -2.790 8.610 1.00 82.19 95 CYS A CA 1
ATOM 730 C C . CYS A 1 95 ? -10.692 -3.907 9.625 1.00 82.19 95 CYS A C 1
ATOM 732 O O . CYS A 1 95 ? -11.269 -3.924 10.711 1.00 82.19 95 CYS A O 1
ATOM 734 N N . MET A 1 96 ? -9.779 -4.819 9.295 1.00 83.50 96 MET A N 1
ATOM 735 C CA . MET A 1 96 ? -9.387 -5.912 10.190 1.00 83.50 96 MET A CA 1
ATOM 736 C C . MET A 1 96 ? -8.428 -5.407 11.277 1.00 83.50 96 MET A C 1
ATOM 738 O O . MET A 1 96 ? -7.265 -5.079 11.002 1.00 83.50 96 MET A O 1
ATOM 742 N N . ALA A 1 97 ? -8.893 -5.372 12.525 1.00 85.25 97 ALA A N 1
ATOM 743 C CA . ALA A 1 97 ? -8.118 -4.887 13.667 1.00 85.25 97 ALA A CA 1
ATOM 744 C C . ALA A 1 97 ? -8.371 -5.721 14.929 1.00 85.25 97 ALA A C 1
ATOM 746 O O . ALA A 1 97 ? -9.345 -6.464 15.013 1.00 85.25 97 ALA A O 1
ATOM 747 N N . LYS A 1 98 ? -7.483 -5.624 15.922 1.00 86.81 98 LYS A N 1
ATOM 748 C CA . LYS A 1 98 ? -7.657 -6.314 17.212 1.00 86.81 98 LYS A CA 1
ATOM 749 C C . LYS A 1 98 ? -8.610 -5.575 18.147 1.00 86.81 98 LYS A C 1
ATOM 751 O O . LYS A 1 98 ? -9.237 -6.186 19.005 1.00 86.81 98 LYS A O 1
ATOM 756 N N . ASP A 1 99 ? -8.676 -4.256 18.002 1.00 87.56 99 ASP A N 1
ATOM 757 C CA . ASP A 1 99 ? -9.510 -3.371 18.802 1.00 87.56 99 ASP A CA 1
ATOM 758 C C . ASP A 1 99 ? -9.878 -2.093 18.023 1.00 87.56 99 ASP A C 1
ATOM 760 O O . ASP A 1 99 ? -9.328 -1.791 16.958 1.00 87.56 99 ASP A O 1
ATOM 764 N N . GLN A 1 100 ? -10.812 -1.316 18.580 1.00 87.25 100 GLN A N 1
ATOM 765 C CA . GLN A 1 100 ? -11.285 -0.056 17.995 1.00 87.25 100 GLN A CA 1
ATOM 766 C C . GLN A 1 100 ? -10.163 0.979 17.817 1.00 87.25 100 GLN A C 1
ATOM 768 O O . GLN A 1 100 ? -10.166 1.747 16.853 1.00 87.25 100 GLN A O 1
ATOM 773 N N . HIS A 1 101 ? -9.198 1.024 18.738 1.00 87.12 101 HIS A N 1
ATOM 774 C CA . HIS A 1 101 ? -8.114 2.001 18.693 1.00 87.12 101 HIS A CA 1
ATOM 775 C C . HIS A 1 101 ? -7.143 1.693 17.544 1.00 87.12 101 HIS A C 1
ATOM 777 O O . HIS A 1 101 ? -6.704 2.603 16.834 1.00 87.12 101 HIS A O 1
ATOM 783 N N . GLU A 1 102 ? -6.834 0.418 17.314 1.00 86.56 102 GLU A N 1
ATOM 784 C CA . GLU A 1 102 ? -6.063 -0.042 16.167 1.00 86.56 102 GLU A CA 1
ATOM 785 C C . GLU A 1 102 ? -6.800 0.240 14.853 1.00 86.56 102 GLU A C 1
ATOM 787 O O . GLU A 1 102 ? -6.176 0.777 13.936 1.00 86.56 102 GLU A O 1
ATOM 792 N N . ALA A 1 103 ? -8.111 -0.013 14.772 1.00 85.75 103 ALA A N 1
ATOM 793 C CA . ALA A 1 103 ? -8.909 0.297 13.582 1.00 85.75 103 ALA A CA 1
ATOM 794 C C . ALA A 1 103 ? -8.853 1.794 13.222 1.00 85.75 103 ALA A C 1
ATOM 796 O O . ALA A 1 103 ? -8.581 2.157 12.074 1.00 85.75 103 ALA A O 1
ATOM 797 N N . ILE A 1 104 ? -9.019 2.677 14.214 1.00 87.62 104 ILE A N 1
ATOM 798 C CA . ILE A 1 104 ? -8.906 4.133 14.031 1.00 87.62 104 ILE A CA 1
ATOM 799 C C . ILE A 1 104 ? -7.485 4.522 13.612 1.00 87.62 104 ILE A C 1
ATOM 801 O O . ILE A 1 104 ? -7.299 5.341 12.708 1.00 87.62 104 ILE A O 1
ATOM 805 N N . LYS A 1 105 ? -6.463 3.942 14.252 1.00 88.56 105 LYS A N 1
ATOM 806 C CA . LYS A 1 105 ? -5.062 4.199 13.901 1.00 88.56 105 LYS A CA 1
ATOM 807 C C . LYS A 1 105 ? -4.779 3.807 12.454 1.00 88.56 105 LYS A C 1
ATOM 809 O O . LYS A 1 105 ? -4.099 4.564 11.765 1.00 88.56 105 LYS A O 1
ATOM 814 N N . GLN A 1 106 ? -5.286 2.660 12.002 1.00 85.50 106 GLN A N 1
ATOM 815 C CA . GLN A 1 106 ? -5.146 2.207 10.621 1.00 85.50 106 GLN A CA 1
ATOM 816 C C . GLN A 1 106 ? -5.856 3.157 9.652 1.00 85.50 106 GLN A C 1
ATOM 818 O O . GLN A 1 106 ? -5.221 3.596 8.698 1.00 85.50 106 GLN A O 1
ATOM 823 N N . ALA A 1 107 ? -7.100 3.558 9.934 1.00 84.62 107 ALA A N 1
ATOM 824 C CA . ALA A 1 107 ? -7.865 4.481 9.087 1.00 84.62 107 ALA A CA 1
ATOM 825 C C . ALA A 1 107 ? -7.203 5.864 8.925 1.00 84.62 107 ALA A C 1
ATOM 827 O O . ALA A 1 107 ? -7.358 6.516 7.896 1.00 84.62 107 ALA A O 1
ATOM 828 N N . LYS A 1 108 ? -6.419 6.305 9.916 1.00 86.12 108 LYS A N 1
ATOM 829 C CA . LYS A 1 108 ? -5.648 7.560 9.855 1.00 86.12 108 LYS A CA 1
ATOM 830 C C . LYS A 1 108 ? -4.388 7.477 8.984 1.00 86.12 108 LYS A C 1
ATOM 832 O O . LYS A 1 108 ? -3.756 8.502 8.720 1.00 86.12 108 LYS A O 1
ATOM 837 N N . LEU A 1 109 ? -3.955 6.287 8.560 1.00 86.12 109 LEU A N 1
ATOM 838 C CA . LEU A 1 109 ? -2.711 6.137 7.806 1.00 86.12 109 LEU A CA 1
ATOM 839 C C . LEU A 1 109 ? -2.859 6.652 6.369 1.00 86.12 109 LEU A C 1
ATOM 841 O O . LEU A 1 109 ? -3.446 6.014 5.503 1.00 86.12 109 LEU A O 1
ATOM 845 N N . GLY A 1 110 ? -2.191 7.766 6.071 1.00 88.06 110 GLY A N 1
ATOM 846 C CA . GLY A 1 110 ? -2.120 8.295 4.710 1.00 88.06 110 GLY A CA 1
ATOM 847 C C . GLY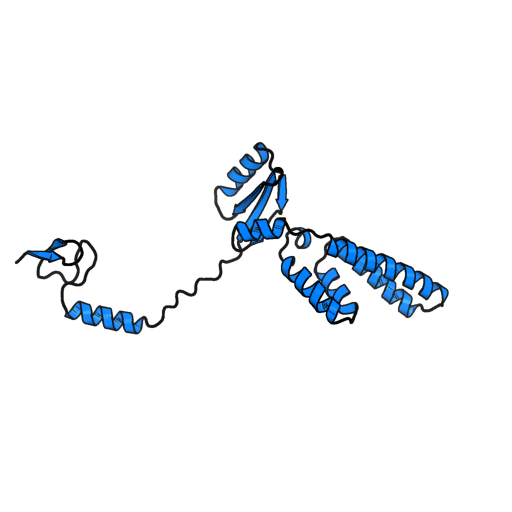 A 1 110 ? -1.298 7.429 3.742 1.00 88.06 110 GLY A C 1
ATOM 848 O O . GLY A 1 110 ? -0.382 6.694 4.135 1.00 88.06 110 GLY A O 1
ATOM 849 N N . PHE A 1 111 ? -1.579 7.583 2.445 1.00 92.88 111 PHE A N 1
ATOM 850 C CA . PHE A 1 111 ? -0.896 6.903 1.334 1.00 92.88 111 PHE A CA 1
ATOM 851 C C . PHE A 1 111 ? 0.011 7.833 0.508 1.00 92.88 111 PHE A C 1
ATOM 853 O O . PHE A 1 111 ? 0.335 7.521 -0.638 1.00 92.88 111 PHE A O 1
ATOM 860 N N . THR A 1 112 ? 0.434 8.968 1.071 1.00 94.12 112 THR A N 1
ATOM 861 C CA . THR A 1 112 ? 1.247 9.973 0.365 1.00 94.12 112 THR A CA 1
ATOM 862 C C . THR A 1 112 ? 2.548 9.381 -0.169 1.00 94.12 112 THR A C 1
ATOM 864 O O . THR A 1 112 ? 2.792 9.451 -1.369 1.00 94.12 112 THR A O 1
ATOM 867 N N . TRP A 1 113 ? 3.339 8.712 0.684 1.00 94.81 113 TRP A N 1
ATOM 868 C CA . TRP A 1 113 ? 4.576 8.045 0.255 1.00 94.81 113 TRP A CA 1
ATOM 869 C C . TRP A 1 113 ? 4.318 6.995 -0.827 1.00 94.81 113 TRP A C 1
ATOM 871 O O . TRP A 1 113 ? 5.027 6.962 -1.821 1.00 94.81 113 TRP A O 1
ATOM 881 N N . TRP A 1 114 ? 3.255 6.198 -0.694 1.00 96.19 114 TRP A N 1
ATOM 882 C CA . TRP A 1 114 ? 2.860 5.224 -1.713 1.00 96.19 114 TRP A CA 1
ATOM 883 C C . TRP A 1 114 ? 2.625 5.876 -3.082 1.00 96.19 114 TRP A C 1
ATOM 885 O O . TRP A 1 114 ? 3.086 5.367 -4.102 1.00 96.19 114 TRP A O 1
ATOM 895 N N . SER A 1 115 ? 1.893 6.995 -3.114 1.00 95.88 115 SER A N 1
ATOM 896 C CA . SER A 1 115 ? 1.618 7.732 -4.353 1.00 95.88 115 SER A CA 1
ATOM 897 C C . SER A 1 115 ? 2.886 8.358 -4.933 1.00 95.88 115 SER A C 1
ATOM 899 O O . SER A 1 115 ? 3.122 8.229 -6.130 1.00 95.88 115 SER A O 1
ATOM 901 N N . VAL A 1 116 ? 3.721 8.979 -4.092 1.00 96.62 116 VAL A N 1
ATOM 902 C CA . VAL A 1 116 ? 5.007 9.565 -4.505 1.00 96.62 116 VAL A CA 1
ATOM 903 C C . VAL A 1 116 ? 5.929 8.491 -5.076 1.00 96.62 116 VAL A C 1
ATOM 905 O O . VAL A 1 116 ? 6.460 8.660 -6.168 1.00 96.62 116 VAL A O 1
ATOM 908 N N . TRP A 1 117 ? 6.063 7.359 -4.387 1.00 95.94 117 TRP A N 1
ATOM 909 C CA . TRP A 1 117 ? 6.869 6.223 -4.822 1.00 95.94 117 TRP A CA 1
ATOM 910 C C . TRP A 1 117 ? 6.402 5.667 -6.172 1.00 95.94 117 TRP A C 1
ATOM 912 O O . TRP A 1 117 ? 7.206 5.518 -7.092 1.00 95.94 117 TRP A O 1
ATOM 922 N N . GLY A 1 118 ? 5.096 5.420 -6.322 1.00 96.50 118 GLY A N 1
ATOM 923 C CA . GLY A 1 118 ? 4.518 4.959 -7.587 1.00 96.50 118 GLY A CA 1
ATOM 924 C C . GLY A 1 118 ? 4.720 5.954 -8.732 1.00 96.50 118 GLY A C 1
ATOM 925 O O . GLY A 1 118 ? 5.080 5.551 -9.834 1.00 96.50 118 GLY A O 1
ATOM 926 N N . ALA A 1 119 ? 4.545 7.253 -8.472 1.00 97.62 119 ALA A N 1
ATOM 927 C CA . ALA A 1 119 ? 4.724 8.300 -9.475 1.00 97.62 119 ALA A CA 1
ATOM 928 C C . ALA A 1 119 ? 6.191 8.447 -9.900 1.00 97.62 119 ALA A C 1
ATOM 930 O O . ALA A 1 119 ? 6.470 8.507 -11.096 1.00 97.62 119 ALA A O 1
ATOM 931 N N . LEU A 1 120 ? 7.131 8.444 -8.949 1.00 96.62 120 LEU A N 1
ATOM 932 C CA . LEU A 1 120 ? 8.565 8.459 -9.247 1.00 96.62 120 LEU A CA 1
ATOM 933 C C . LEU A 1 120 ? 8.962 7.241 -10.084 1.00 96.62 120 LEU A C 1
ATOM 935 O O . LEU A 1 120 ? 9.648 7.397 -11.095 1.00 96.62 120 LEU A O 1
ATOM 939 N N . GLY A 1 121 ? 8.487 6.049 -9.711 1.00 95.44 121 GLY A N 1
ATOM 940 C CA . GLY A 1 121 ? 8.699 4.820 -10.476 1.00 95.44 121 GLY A CA 1
ATOM 941 C C . GLY A 1 121 ? 8.158 4.911 -11.905 1.00 95.44 121 GLY A C 1
ATOM 942 O O . GLY A 1 121 ? 8.869 4.570 -12.847 1.00 95.44 121 GLY A O 1
ATOM 943 N N . ALA A 1 122 ? 6.940 5.427 -12.084 1.00 97.19 122 ALA A N 1
ATOM 944 C CA . ALA A 1 122 ? 6.331 5.598 -13.402 1.00 97.19 122 ALA A CA 1
ATOM 945 C C . ALA A 1 122 ? 7.099 6.606 -14.274 1.00 97.19 122 ALA A C 1
ATOM 947 O O . ALA A 1 122 ? 7.430 6.295 -15.416 1.00 97.19 122 ALA A O 1
ATOM 948 N N . ILE A 1 123 ? 7.417 7.789 -13.735 1.00 98.00 123 ILE A N 1
ATOM 949 C CA . ILE A 1 123 ? 8.125 8.851 -14.466 1.00 98.00 123 ILE A CA 1
ATOM 950 C C . ILE A 1 123 ? 9.522 8.377 -14.873 1.00 98.00 123 ILE A C 1
ATOM 952 O O . ILE A 1 123 ? 9.890 8.481 -16.040 1.00 98.00 123 ILE A O 1
ATOM 956 N N . SER A 1 124 ? 10.289 7.831 -13.926 1.00 96.75 124 SER A N 1
ATOM 957 C CA . SER A 1 124 ? 11.641 7.329 -14.200 1.00 96.75 124 SER A CA 1
ATOM 958 C C . SER A 1 124 ? 11.628 6.217 -15.246 1.00 96.75 124 SER A C 1
ATOM 960 O O . SER A 1 124 ? 12.331 6.328 -16.248 1.00 96.75 124 SER A O 1
ATOM 962 N N . SER A 1 125 ? 10.787 5.194 -15.070 1.00 96.31 125 SER A N 1
ATOM 963 C CA . SER A 1 125 ? 10.692 4.072 -16.014 1.00 96.31 125 SER A CA 1
ATOM 964 C C . SER A 1 125 ? 10.293 4.541 -17.412 1.00 96.31 125 SER A C 1
ATOM 966 O O . SER A 1 125 ? 10.863 4.076 -18.395 1.00 96.31 125 SER A O 1
ATOM 968 N N . PHE A 1 126 ? 9.377 5.508 -17.511 1.00 97.69 126 PHE A N 1
ATOM 969 C CA . PHE A 1 126 ? 8.968 6.083 -18.790 1.00 97.69 126 PHE A CA 1
ATOM 970 C C . PHE A 1 126 ? 10.103 6.850 -19.482 1.00 97.69 126 PHE A C 1
ATOM 972 O O . PHE A 1 126 ? 10.330 6.666 -20.676 1.00 97.69 126 PHE A O 1
ATOM 979 N N . LEU A 1 127 ? 10.855 7.675 -18.747 1.00 97.94 127 LEU A N 1
ATOM 980 C CA . LEU A 1 127 ? 11.993 8.408 -19.311 1.00 97.94 127 LEU A CA 1
ATOM 981 C C . LEU A 1 127 ? 13.094 7.458 -19.802 1.00 97.94 127 LEU A C 1
ATOM 983 O O . LEU A 1 127 ? 13.584 7.612 -20.922 1.00 97.94 127 LEU A O 1
ATOM 987 N N . TYR A 1 128 ? 13.443 6.446 -19.001 1.00 98.00 128 TYR A N 1
ATOM 988 C CA . TYR A 1 128 ? 14.417 5.431 -19.407 1.00 98.00 128 TYR A CA 1
ATOM 989 C C . TYR A 1 128 ? 13.918 4.596 -20.588 1.00 98.00 128 TYR A C 1
ATOM 991 O O . TYR A 1 128 ? 14.717 4.240 -21.451 1.00 98.00 128 TYR A O 1
ATOM 999 N N . LEU A 1 129 ? 12.614 4.312 -20.664 1.00 97.81 129 LEU A N 1
ATOM 1000 C CA . LEU A 1 129 ? 12.018 3.592 -21.788 1.00 97.81 129 LEU A CA 1
ATOM 1001 C C . LEU A 1 129 ? 12.223 4.367 -23.091 1.00 97.81 129 LEU A C 1
ATOM 1003 O O . LEU A 1 129 ? 12.705 3.799 -24.067 1.00 97.81 129 LEU A O 1
ATOM 1007 N N . MET A 1 130 ? 11.918 5.667 -23.096 1.00 97.88 130 MET A N 1
ATOM 1008 C CA . MET A 1 130 ? 12.115 6.516 -24.275 1.00 97.88 130 MET A CA 1
ATOM 1009 C C . MET A 1 130 ? 13.583 6.545 -24.713 1.00 97.88 130 MET A C 1
ATOM 1011 O O . MET A 1 130 ? 13.873 6.410 -25.900 1.00 97.88 130 MET A O 1
ATOM 1015 N N . PHE A 1 131 ? 14.509 6.665 -23.761 1.00 98.25 131 PHE A N 1
ATOM 1016 C CA . PHE A 1 131 ? 15.945 6.642 -24.042 1.00 98.25 131 PHE A CA 1
ATOM 1017 C C . PHE A 1 131 ? 16.405 5.293 -24.621 1.00 98.25 131 PHE A C 1
ATOM 1019 O O . PHE A 1 131 ? 17.115 5.251 -25.623 1.00 98.25 131 PHE A O 1
ATOM 1026 N N . SER A 1 132 ? 15.948 4.188 -24.032 1.00 98.12 132 SER A N 1
ATOM 1027 C CA . SER A 1 132 ? 16.277 2.824 -24.454 1.00 98.12 132 SER A CA 1
ATOM 1028 C C . SER A 1 132 ? 15.782 2.520 -25.875 1.00 98.12 132 SER A C 1
ATOM 1030 O O . SER A 1 132 ? 16.526 1.947 -26.673 1.00 98.12 132 SER A O 1
ATOM 1032 N N . ILE A 1 133 ? 14.575 2.980 -26.233 1.00 97.94 133 ILE A N 1
ATOM 1033 C CA . ILE A 1 133 ? 14.020 2.837 -27.589 1.00 97.94 133 ILE A CA 1
ATOM 1034 C C . ILE A 1 133 ? 14.881 3.586 -28.610 1.00 97.94 133 ILE A C 1
ATOM 1036 O O . ILE A 1 133 ? 15.201 3.032 -29.660 1.00 97.94 133 ILE A O 1
ATOM 1040 N N . VAL A 1 134 ? 15.285 4.824 -28.301 1.00 98.38 134 VAL A N 1
ATOM 1041 C CA . VAL A 1 134 ? 16.127 5.641 -29.195 1.00 98.38 134 VAL A CA 1
ATOM 1042 C C . VAL A 1 134 ? 17.486 4.982 -29.447 1.00 98.38 134 VAL A C 1
ATOM 1044 O O . VAL A 1 134 ? 17.996 5.047 -30.563 1.00 98.38 134 VAL A O 1
ATOM 1047 N N . ASN A 1 135 ? 18.043 4.298 -28.448 1.00 98.00 135 ASN A N 1
ATOM 1048 C CA . ASN A 1 135 ? 19.323 3.597 -28.567 1.00 98.00 135 ASN A CA 1
ATOM 1049 C C . ASN A 1 135 ? 19.209 2.179 -29.158 1.00 98.00 135 ASN A C 1
ATOM 1051 O O . ASN A 1 135 ? 20.223 1.502 -29.313 1.00 98.00 135 ASN A O 1
ATOM 1055 N N . GLY A 1 136 ? 18.000 1.708 -29.490 1.00 97.69 136 GLY A N 1
ATOM 1056 C CA . GLY A 1 136 ? 17.780 0.367 -30.046 1.00 97.69 136 GLY A CA 1
ATOM 1057 C C . GLY A 1 136 ? 17.924 -0.774 -29.029 1.00 97.69 136 GLY A C 1
ATOM 1058 O O . GLY A 1 136 ? 18.080 -1.935 -29.411 1.00 97.69 136 GLY A O 1
ATOM 1059 N N . GLU A 1 137 ? 17.855 -0.481 -27.731 1.00 98.06 137 GLU A N 1
ATOM 1060 C CA . GLU A 1 137 ? 17.987 -1.459 -26.646 1.00 98.06 137 GLU A CA 1
ATOM 1061 C C . GLU A 1 137 ? 16.643 -2.149 -26.341 1.00 98.06 137 GLU A C 1
ATOM 1063 O O . GLU A 1 137 ? 16.077 -2.038 -25.250 1.00 98.06 137 GLU A O 1
ATOM 1068 N N . TYR A 1 138 ? 16.102 -2.890 -27.309 1.00 96.19 138 TYR A N 1
ATOM 1069 C CA . TYR A 1 138 ? 14.729 -3.413 -27.238 1.00 96.19 138 TYR A CA 1
ATOM 1070 C C . TYR A 1 138 ? 14.441 -4.310 -26.022 1.00 96.19 138 TYR A C 1
ATOM 1072 O O . TYR A 1 138 ? 13.337 -4.280 -25.479 1.00 96.19 138 TYR A O 1
ATOM 1080 N N . PHE A 1 139 ? 15.423 -5.090 -25.558 1.00 97.69 139 PHE A N 1
ATOM 1081 C CA . PHE A 1 139 ? 15.256 -5.933 -24.369 1.00 97.69 139 PHE A CA 1
ATOM 1082 C C . PHE A 1 139 ? 15.090 -5.101 -23.087 1.00 97.69 139 PHE A C 1
ATOM 1084 O O . PHE A 1 139 ? 14.197 -5.366 -22.283 1.00 97.69 139 PHE A O 1
ATOM 1091 N N . VAL A 1 140 ? 15.906 -4.055 -22.923 1.00 97.12 140 VAL A N 1
ATOM 1092 C CA . VAL A 1 140 ? 15.811 -3.122 -21.789 1.00 97.12 140 VAL A CA 1
ATOM 1093 C C . VAL A 1 140 ? 14.490 -2.356 -21.853 1.00 97.12 140 VAL A C 1
ATOM 1095 O O . VAL A 1 140 ? 13.789 -2.252 -20.846 1.00 97.12 140 VAL A O 1
ATOM 1098 N N . SER A 1 141 ? 14.097 -1.912 -23.048 1.00 97.62 141 SER A N 1
ATOM 1099 C CA . SER A 1 141 ? 12.805 -1.263 -23.287 1.00 97.62 141 SER A CA 1
ATOM 1100 C C . SER A 1 141 ? 11.628 -2.149 -22.861 1.00 97.62 141 SER A C 1
ATOM 1102 O O . SER A 1 141 ? 10.719 -1.683 -22.176 1.00 97.62 141 SER A O 1
ATOM 1104 N N . PHE A 1 142 ? 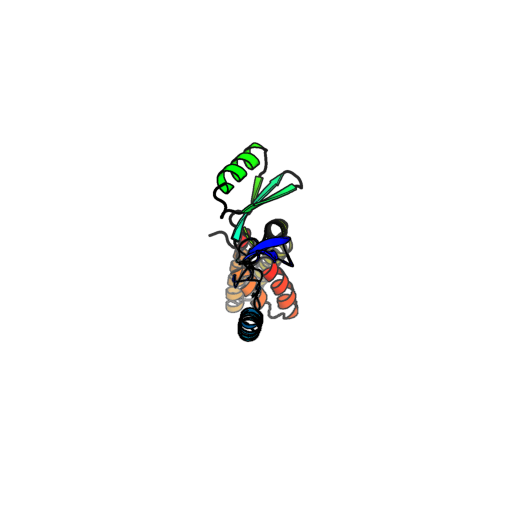11.652 -3.443 -23.193 1.00 97.88 142 PHE A N 1
ATOM 1105 C CA . PHE A 1 142 ? 10.607 -4.379 -22.771 1.00 97.88 142 PHE A CA 1
ATOM 1106 C C . PHE A 1 142 ? 10.504 -4.487 -21.242 1.00 97.88 142 PHE A C 1
ATOM 1108 O O . PHE A 1 142 ? 9.405 -4.421 -20.689 1.00 97.88 142 PHE A O 1
ATOM 1115 N N . ILE A 1 143 ? 11.638 -4.588 -20.542 1.00 97.12 143 ILE A N 1
ATOM 1116 C CA . ILE A 1 143 ? 11.654 -4.620 -19.073 1.00 97.12 143 ILE A CA 1
ATOM 1117 C C . ILE A 1 143 ? 11.077 -3.317 -18.507 1.00 97.12 143 ILE A C 1
ATOM 1119 O O . ILE A 1 143 ? 10.177 -3.360 -17.671 1.00 97.12 143 ILE A O 1
ATOM 1123 N N . LEU A 1 144 ? 11.535 -2.157 -18.981 1.00 97.31 144 LEU A N 1
ATOM 1124 C CA . LEU A 1 144 ? 11.067 -0.852 -18.501 1.00 97.31 144 LEU A CA 1
ATOM 1125 C C . LEU A 1 144 ? 9.568 -0.638 -18.741 1.00 97.31 144 LEU A C 1
ATOM 1127 O O . LEU A 1 144 ? 8.884 -0.046 -17.905 1.00 97.31 144 LEU A O 1
ATOM 1131 N N . PHE A 1 145 ? 9.029 -1.184 -19.830 1.00 97.62 145 PHE A N 1
ATOM 1132 C CA . PHE A 1 145 ? 7.591 -1.198 -20.073 1.00 97.62 145 PHE A CA 1
ATOM 1133 C C . PHE A 1 145 ? 6.824 -1.988 -18.996 1.00 97.62 145 PHE A C 1
ATOM 1135 O O . PHE A 1 145 ? 5.810 -1.505 -18.483 1.00 97.62 145 PHE A O 1
ATOM 1142 N N . LEU A 1 146 ? 7.329 -3.153 -18.571 1.00 97.25 146 LEU A N 1
ATOM 1143 C CA . LEU A 1 146 ? 6.747 -3.904 -17.450 1.00 97.25 146 LEU A CA 1
ATOM 1144 C C . LEU A 1 146 ? 6.839 -3.130 -16.125 1.00 97.25 146 LEU A C 1
ATOM 1146 O O . LEU A 1 146 ? 5.895 -3.164 -15.334 1.00 97.25 146 LEU A O 1
ATOM 1150 N N . PHE A 1 147 ? 7.924 -2.383 -15.894 1.00 96.50 147 PHE A N 1
ATOM 1151 C CA . PHE A 1 147 ? 8.042 -1.498 -14.728 1.00 96.50 147 PHE A CA 1
ATOM 1152 C C . PHE A 1 147 ? 7.006 -0.368 -14.751 1.00 96.50 147 PHE A C 1
ATOM 1154 O O . PHE A 1 147 ? 6.407 -0.085 -13.712 1.00 96.50 147 PHE A O 1
ATOM 1161 N N . CYS A 1 148 ? 6.721 0.229 -15.913 1.00 96.88 148 CYS A N 1
ATOM 1162 C CA . CYS A 1 148 ? 5.640 1.210 -16.062 1.00 96.88 148 CYS A CA 1
ATOM 1163 C C . CYS A 1 148 ? 4.272 0.611 -15.695 1.00 96.88 148 CYS A C 1
ATOM 1165 O O . CYS A 1 148 ? 3.506 1.231 -14.952 1.00 96.88 148 CYS A O 1
ATOM 1167 N N . ILE A 1 149 ? 3.978 -0.611 -16.157 1.00 97.50 149 ILE A N 1
ATOM 1168 C CA . ILE A 1 149 ? 2.748 -1.337 -15.792 1.00 97.50 149 ILE A CA 1
ATOM 1169 C C . ILE A 1 149 ? 2.707 -1.595 -14.279 1.00 97.50 149 ILE A C 1
ATOM 1171 O O . ILE A 1 149 ? 1.697 -1.328 -13.624 1.00 97.50 149 ILE A O 1
ATOM 1175 N N . GLY A 1 150 ? 3.813 -2.061 -13.696 1.00 97.06 150 GLY A N 1
ATOM 1176 C CA . GLY A 1 150 ? 3.934 -2.262 -12.253 1.00 97.06 150 GLY A CA 1
ATOM 1177 C C . GLY A 1 150 ? 3.676 -0.975 -11.465 1.00 97.06 150 GLY A C 1
ATOM 1178 O O . GLY A 1 150 ? 2.886 -0.976 -10.521 1.00 97.06 150 GLY A O 1
ATOM 1179 N N . ALA A 1 151 ? 4.267 0.144 -11.887 1.00 96.69 151 ALA A N 1
ATOM 1180 C CA . ALA A 1 151 ? 4.072 1.452 -11.268 1.00 96.69 151 ALA A CA 1
ATOM 1181 C C . ALA A 1 151 ? 2.613 1.936 -11.362 1.00 96.69 151 ALA A C 1
ATOM 1183 O O . ALA A 1 151 ? 2.084 2.494 -10.398 1.00 96.69 151 ALA A O 1
ATOM 1184 N N . TYR A 1 152 ? 1.919 1.653 -12.468 1.00 97.12 152 TYR A N 1
ATOM 1185 C CA . TYR A 1 152 ? 0.481 1.899 -12.578 1.00 97.12 152 TYR A CA 1
ATOM 1186 C C . TYR A 1 152 ? -0.320 1.112 -11.525 1.00 97.12 152 TYR A C 1
ATOM 1188 O O . TYR A 1 152 ? -1.151 1.693 -10.819 1.00 97.12 152 TYR A O 1
ATOM 1196 N N . PHE A 1 153 ? -0.037 -0.183 -11.342 1.00 97.31 153 PHE A N 1
ATOM 1197 C CA . PHE A 1 153 ? -0.686 -0.985 -10.296 1.00 97.31 153 PHE A CA 1
ATOM 1198 C C . PHE A 1 153 ? -0.346 -0.500 -8.882 1.00 97.31 153 PHE A C 1
ATOM 1200 O O . PHE A 1 153 ? -1.207 -0.518 -7.997 1.00 97.31 153 PHE A O 1
ATOM 1207 N N . VAL A 1 154 ? 0.872 0.003 -8.667 1.00 96.81 154 VAL A N 1
ATOM 1208 C CA . VAL A 1 154 ? 1.238 0.683 -7.419 1.00 96.81 154 VAL A CA 1
ATOM 1209 C C . VAL A 1 154 ? 0.349 1.905 -7.196 1.00 96.81 154 VAL A C 1
ATOM 1211 O O . VAL A 1 154 ? -0.211 2.055 -6.111 1.00 96.81 154 VAL A O 1
ATOM 1214 N N . LEU A 1 155 ? 0.145 2.760 -8.197 1.00 95.94 155 LEU A N 1
ATOM 1215 C CA . LEU A 1 155 ? -0.744 3.922 -8.067 1.00 95.94 155 LEU A CA 1
ATOM 1216 C C . LEU A 1 155 ? -2.199 3.519 -7.783 1.00 95.94 155 LEU A C 1
ATOM 1218 O O . LEU A 1 155 ? -2.878 4.198 -7.012 1.00 95.94 155 LEU A O 1
ATOM 1222 N N . LYS A 1 156 ? -2.637 2.365 -8.296 1.00 95.44 156 LYS A N 1
ATOM 1223 C CA . LYS A 1 156 ? -3.920 1.718 -7.965 1.00 95.44 156 LYS A CA 1
ATOM 1224 C C . LYS A 1 156 ? -3.954 1.023 -6.596 1.00 95.44 156 LYS A C 1
ATOM 1226 O O . LYS A 1 156 ? -4.914 0.325 -6.300 1.00 95.44 156 LYS A O 1
ATOM 1231 N N . LYS A 1 157 ? -2.944 1.240 -5.747 1.00 95.00 157 LYS A N 1
ATOM 1232 C CA . LYS A 1 157 ? -2.847 0.713 -4.373 1.00 95.00 157 LYS A CA 1
ATOM 1233 C C . LYS A 1 157 ? -2.793 -0.815 -4.284 1.00 95.00 157 LYS A C 1
ATOM 1235 O O . LYS A 1 157 ? -3.106 -1.385 -3.245 1.00 95.00 157 LYS A O 1
ATOM 1240 N N . ASN A 1 158 ? -2.295 -1.484 -5.325 1.00 95.44 158 ASN A N 1
ATOM 1241 C CA . ASN A 1 158 ? -2.039 -2.918 -5.263 1.00 95.44 158 ASN A CA 1
ATOM 1242 C C . ASN A 1 158 ? -0.791 -3.210 -4.405 1.00 95.44 158 ASN A C 1
ATOM 1244 O O . ASN A 1 158 ? 0.334 -2.847 -4.769 1.00 95.44 158 ASN A O 1
ATOM 1248 N N . LYS A 1 159 ? -0.986 -3.879 -3.263 1.00 95.19 159 LYS A N 1
ATOM 1249 C CA . LYS A 1 159 ? 0.083 -4.201 -2.300 1.00 95.19 159 LYS A CA 1
ATOM 1250 C C . LYS A 1 159 ? 1.163 -5.131 -2.848 1.00 95.19 159 LYS A C 1
ATOM 1252 O O . LYS A 1 159 ? 2.335 -4.960 -2.516 1.00 95.19 159 LYS A O 1
ATOM 1257 N N . TYR A 1 160 ? 0.796 -6.063 -3.725 1.00 96.19 160 TYR A N 1
ATOM 1258 C CA . TYR A 1 160 ? 1.752 -6.982 -4.338 1.00 96.19 160 TYR A CA 1
ATOM 1259 C C . TYR A 1 160 ? 2.616 -6.265 -5.372 1.00 96.19 160 TYR A C 1
ATOM 1261 O O . TYR A 1 160 ? 3.829 -6.455 -5.379 1.00 96.19 160 TYR A O 1
ATOM 1269 N N . ALA A 1 161 ? 2.029 -5.370 -6.171 1.00 96.75 161 ALA A N 1
ATOM 1270 C CA . ALA A 1 161 ? 2.792 -4.540 -7.099 1.00 96.75 161 ALA A CA 1
ATOM 1271 C C . ALA A 1 161 ? 3.818 -3.663 -6.363 1.00 96.75 161 ALA A C 1
ATOM 1273 O O . ALA A 1 161 ? 4.964 -3.568 -6.794 1.00 96.75 161 ALA A O 1
ATOM 1274 N N . PHE A 1 162 ? 3.445 -3.075 -5.217 1.00 97.50 162 PHE A N 1
ATOM 1275 C CA . PHE A 1 162 ? 4.365 -2.271 -4.401 1.00 97.50 162 PHE A CA 1
ATOM 1276 C C . PHE A 1 162 ? 5.533 -3.104 -3.859 1.00 97.50 162 PHE A C 1
ATOM 1278 O O . PHE A 1 162 ? 6.683 -2.659 -3.911 1.00 97.50 162 PHE A O 1
ATOM 1285 N N . LEU A 1 163 ? 5.251 -4.320 -3.380 1.00 97.38 163 LEU A N 1
ATOM 1286 C CA . LEU A 1 163 ? 6.266 -5.249 -2.883 1.00 97.38 163 LEU A CA 1
ATOM 1287 C C . LEU A 1 163 ? 7.230 -5.685 -3.992 1.00 97.38 163 LEU A C 1
ATOM 1289 O O . LEU A 1 163 ? 8.442 -5.546 -3.835 1.00 97.38 163 LEU A O 1
ATOM 1293 N N . VAL A 1 164 ? 6.698 -6.171 -5.116 1.00 97.25 164 VAL A N 1
ATOM 1294 C CA . VAL A 1 164 ? 7.498 -6.647 -6.254 1.00 97.25 164 VAL A CA 1
ATOM 1295 C C . VAL A 1 164 ? 8.370 -5.520 -6.794 1.00 97.25 164 VAL A C 1
ATOM 1297 O O . VAL A 1 164 ? 9.582 -5.689 -6.892 1.00 97.25 164 VAL A O 1
ATOM 1300 N N . LEU A 1 165 ? 7.791 -4.344 -7.058 1.00 96.62 165 LEU A N 1
ATOM 1301 C CA . LEU A 1 165 ? 8.541 -3.212 -7.600 1.00 96.62 165 LEU A CA 1
ATOM 1302 C C . LEU A 1 165 ? 9.634 -2.739 -6.630 1.00 96.62 165 LEU A C 1
ATOM 1304 O O . LEU A 1 165 ? 10.719 -2.370 -7.068 1.00 96.62 165 LEU A O 1
ATOM 1308 N N . THR A 1 166 ? 9.385 -2.809 -5.316 1.00 97.00 166 THR A N 1
ATOM 1309 C CA . THR A 1 166 ? 10.403 -2.537 -4.288 1.00 97.00 166 THR A CA 1
ATOM 1310 C C . THR A 1 166 ? 11.557 -3.533 -4.373 1.00 97.00 166 THR A C 1
ATOM 1312 O O . THR A 1 166 ? 12.711 -3.109 -4.414 1.00 97.00 166 THR A O 1
ATOM 1315 N N . ILE A 1 167 ? 11.279 -4.838 -4.441 1.00 97.25 167 ILE A N 1
ATOM 1316 C CA . ILE A 1 167 ? 12.320 -5.873 -4.553 1.00 97.25 167 ILE A CA 1
ATOM 1317 C C . ILE A 1 167 ? 13.138 -5.663 -5.834 1.00 97.25 167 ILE A C 1
ATOM 1319 O O . ILE A 1 167 ? 14.368 -5.665 -5.794 1.00 97.25 167 ILE A O 1
ATOM 1323 N N . CYS A 1 168 ? 12.467 -5.363 -6.946 1.00 95.88 168 CYS A N 1
ATOM 1324 C CA . CYS A 1 168 ? 13.094 -5.095 -8.238 1.00 95.88 168 CYS A CA 1
ATOM 1325 C C . CYS A 1 168 ? 14.020 -3.865 -8.260 1.00 95.88 168 CYS A C 1
ATOM 1327 O O . CYS A 1 168 ? 14.817 -3.744 -9.184 1.00 95.88 168 CYS A O 1
ATOM 1329 N N . THR A 1 169 ? 13.975 -2.975 -7.258 1.00 95.00 169 THR A N 1
ATOM 1330 C CA . THR A 1 169 ? 14.958 -1.876 -7.151 1.00 95.00 169 THR A CA 1
ATOM 1331 C C . THR A 1 169 ? 16.360 -2.339 -6.762 1.00 95.00 169 THR A C 1
ATOM 1333 O O . THR A 1 169 ? 17.297 -1.551 -6.867 1.00 95.00 169 THR A O 1
ATOM 1336 N N . LEU A 1 170 ? 16.509 -3.584 -6.284 1.00 95.56 170 LEU A N 1
ATOM 1337 C CA . LEU A 1 170 ? 17.786 -4.168 -5.851 1.00 95.56 170 LEU A CA 1
ATOM 1338 C C . LEU A 1 170 ? 18.553 -3.296 -4.836 1.00 95.56 170 LEU A C 1
ATOM 1340 O O . LEU A 1 170 ? 19.778 -3.335 -4.764 1.00 95.56 170 LEU A O 1
ATOM 1344 N N . ASN A 1 171 ? 17.826 -2.515 -4.030 1.00 96.81 171 ASN A N 1
ATOM 1345 C CA . ASN A 1 171 ? 18.381 -1.630 -3.013 1.00 96.81 171 ASN A CA 1
ATOM 1346 C C . ASN A 1 171 ? 17.888 -2.059 -1.614 1.00 96.81 171 ASN A C 1
ATOM 1348 O O . ASN A 1 171 ? 16.760 -1.725 -1.235 1.00 96.81 171 ASN A O 1
ATOM 1352 N N . PRO A 1 172 ? 18.724 -2.756 -0.817 1.00 96.56 172 PRO A N 1
ATOM 1353 C CA . PRO A 1 172 ? 18.332 -3.282 0.493 1.00 96.56 172 PRO A CA 1
ATOM 1354 C C . PRO A 1 172 ? 17.823 -2.224 1.481 1.00 96.56 172 PRO A C 1
ATOM 1356 O O . PRO A 1 172 ? 16.954 -2.514 2.304 1.00 96.56 172 PRO A O 1
ATOM 1359 N N . LEU A 1 173 ? 18.319 -0.983 1.399 1.00 96.62 173 LEU A N 1
ATOM 1360 C CA . LEU A 1 173 ? 17.855 0.104 2.264 1.00 96.62 173 LEU A CA 1
ATOM 1361 C C . LEU A 1 173 ? 16.407 0.486 1.935 1.00 96.62 173 LEU A C 1
ATOM 1363 O O . LEU A 1 173 ? 15.579 0.641 2.835 1.00 96.62 173 LEU A O 1
ATOM 1367 N N . LEU A 1 174 ? 16.084 0.582 0.642 1.00 95.25 174 LEU A N 1
ATOM 1368 C CA . LEU A 1 174 ? 14.713 0.824 0.194 1.00 95.25 174 LEU A CA 1
ATOM 1369 C C . LEU A 1 174 ? 13.787 -0.326 0.585 1.00 95.25 174 LEU A C 1
ATOM 1371 O O . LEU A 1 174 ? 12.646 -0.069 0.959 1.00 95.25 174 LEU A O 1
ATOM 1375 N N . TRP A 1 175 ? 14.268 -1.570 0.577 1.00 97.00 175 TRP A N 1
ATOM 1376 C CA . TRP A 1 175 ? 13.478 -2.720 1.024 1.00 97.00 175 TRP A CA 1
ATOM 1377 C C . TRP A 1 175 ? 13.085 -2.614 2.492 1.00 97.00 175 TRP A C 1
ATOM 1379 O O . TRP A 1 175 ? 11.937 -2.893 2.828 1.00 97.00 175 TRP A O 1
ATOM 1389 N N . LEU A 1 176 ? 13.999 -2.173 3.359 1.00 96.81 176 LEU A N 1
ATOM 1390 C CA . LEU A 1 176 ? 13.699 -1.974 4.775 1.00 96.81 176 LEU A CA 1
ATOM 1391 C C . LEU A 1 176 ? 12.630 -0.885 4.962 1.00 96.81 176 LEU A C 1
ATOM 1393 O O . LEU A 1 176 ? 11.622 -1.114 5.632 1.00 96.81 176 LEU A O 1
ATOM 1397 N N . ILE A 1 177 ? 12.827 0.281 4.337 1.00 96.06 177 ILE A N 1
ATOM 1398 C CA . ILE A 1 177 ? 11.919 1.433 4.456 1.00 96.06 177 ILE A CA 1
ATOM 1399 C C . ILE A 1 177 ? 10.530 1.075 3.918 1.00 96.06 177 ILE A C 1
ATOM 1401 O O . ILE A 1 177 ? 9.530 1.192 4.633 1.00 96.06 177 ILE A O 1
ATOM 1405 N N . ASN A 1 178 ? 10.462 0.591 2.676 1.00 96.56 178 ASN A N 1
ATOM 1406 C CA . ASN A 1 178 ? 9.206 0.223 2.030 1.00 96.56 178 ASN A CA 1
ATOM 1407 C C . ASN A 1 178 ? 8.573 -1.012 2.679 1.00 96.56 178 ASN A C 1
ATOM 1409 O O . ASN A 1 178 ? 7.350 -1.091 2.744 1.00 96.56 178 ASN A O 1
ATOM 1413 N N . GLY A 1 179 ? 9.369 -1.941 3.208 1.00 96.38 179 GLY A N 1
ATOM 1414 C CA . GLY A 1 179 ? 8.896 -3.115 3.936 1.00 96.38 179 GLY A CA 1
ATOM 1415 C C . GLY A 1 179 ? 8.199 -2.745 5.243 1.00 96.38 179 GLY A C 1
ATOM 1416 O O . GLY A 1 179 ? 7.073 -3.183 5.478 1.00 96.38 179 GLY A O 1
ATOM 1417 N N . ILE A 1 180 ? 8.806 -1.879 6.063 1.00 95.44 180 ILE A N 1
ATOM 1418 C CA . ILE A 1 180 ? 8.167 -1.350 7.283 1.00 95.44 180 ILE A CA 1
ATOM 1419 C C . ILE A 1 180 ? 6.913 -0.548 6.914 1.00 95.44 180 ILE A C 1
ATOM 1421 O O . ILE A 1 180 ? 5.856 -0.715 7.529 1.00 95.44 180 ILE A O 1
ATOM 1425 N N . TYR A 1 181 ? 7.011 0.299 5.886 1.00 95.25 181 TYR A N 1
ATOM 1426 C CA . TYR A 1 181 ? 5.893 1.111 5.416 1.00 95.25 181 TYR A CA 1
ATOM 1427 C C . TYR A 1 181 ? 4.696 0.257 4.968 1.00 95.25 181 TYR A C 1
ATOM 1429 O O . TYR A 1 181 ? 3.557 0.552 5.349 1.00 95.25 181 TYR A O 1
ATOM 1437 N N . LEU A 1 182 ? 4.962 -0.802 4.197 1.00 95.19 182 LEU A N 1
ATOM 1438 C CA . LEU A 1 182 ? 3.966 -1.735 3.680 1.00 95.19 182 LEU A CA 1
ATOM 1439 C C . LEU A 1 182 ? 3.385 -2.611 4.790 1.00 95.19 182 LEU A C 1
ATOM 1441 O O . LEU A 1 182 ? 2.171 -2.782 4.833 1.00 95.19 182 LEU A O 1
ATOM 1445 N N . LYS A 1 183 ? 4.209 -3.106 5.724 1.00 93.56 183 LYS A N 1
ATOM 1446 C CA . LYS A 1 183 ? 3.752 -3.903 6.876 1.00 93.56 183 LYS A CA 1
ATOM 1447 C C . LYS A 1 183 ? 2.666 -3.175 7.667 1.00 93.56 183 LYS A C 1
ATOM 1449 O O . LYS A 1 183 ? 1.640 -3.764 7.983 1.00 93.56 183 LYS A O 1
ATOM 1454 N N . ASN A 1 184 ? 2.854 -1.879 7.914 1.00 90.38 184 ASN A N 1
ATOM 1455 C CA . ASN A 1 184 ? 1.887 -1.055 8.646 1.00 90.38 184 ASN A CA 1
ATOM 1456 C C . ASN A 1 184 ? 0.568 -0.820 7.887 1.00 90.38 184 ASN A C 1
ATOM 1458 O O . ASN A 1 184 ? -0.387 -0.327 8.476 1.00 90.38 184 ASN A O 1
ATOM 1462 N N . ARG A 1 185 ? 0.519 -1.120 6.585 1.00 92.38 185 ARG A N 1
ATOM 1463 C CA . ARG A 1 185 ? -0.647 -0.910 5.712 1.00 92.38 185 ARG A CA 1
ATOM 1464 C C . ARG A 1 185 ? -1.141 -2.199 5.068 1.00 92.38 185 ARG A C 1
ATOM 1466 O O . ARG A 1 185 ? -2.036 -2.137 4.238 1.00 92.38 185 ARG A O 1
ATOM 1473 N N . TRP A 1 186 ? -0.587 -3.354 5.433 1.00 90.19 186 TRP A N 1
ATOM 1474 C CA . TRP A 1 186 ? -0.902 -4.626 4.783 1.00 90.19 186 TRP A CA 1
ATOM 1475 C C . TRP A 1 186 ? -2.381 -4.996 4.917 1.00 90.19 186 TRP A C 1
ATOM 1477 O O . TRP A 1 186 ? -2.992 -5.479 3.966 1.00 90.19 186 TRP A O 1
ATOM 1487 N N . ASN A 1 187 ? -2.956 -4.700 6.084 1.00 85.00 187 ASN A N 1
ATOM 1488 C CA . ASN A 1 187 ? -4.363 -4.937 6.399 1.00 85.00 187 ASN A CA 1
ATOM 1489 C C . ASN A 1 187 ? -5.252 -3.717 6.122 1.00 85.00 187 ASN A C 1
ATOM 1491 O O . ASN A 1 187 ? -6.450 -3.773 6.364 1.00 85.00 187 ASN A O 1
ATOM 1495 N N . HIS A 1 188 ? -4.697 -2.629 5.577 1.00 85.81 188 HIS A N 1
ATOM 1496 C CA . HIS A 1 188 ? -5.470 -1.417 5.350 1.00 85.81 188 HIS A CA 1
ATOM 1497 C C . HIS A 1 188 ? -6.558 -1.665 4.284 1.00 85.81 188 HIS A C 1
ATOM 1499 O O . HIS A 1 188 ? -6.237 -2.161 3.201 1.00 85.81 188 HIS A O 1
ATOM 1505 N N . PRO A 1 189 ? -7.816 -1.254 4.512 1.00 81.75 189 PRO A N 1
ATOM 1506 C CA . PRO A 1 189 ? -8.931 -1.554 3.607 1.00 81.75 189 PRO A CA 1
ATOM 1507 C C . PRO A 1 189 ? -8.698 -1.049 2.179 1.00 81.75 189 PRO A C 1
ATOM 1509 O O . PRO A 1 189 ? -8.883 -1.782 1.217 1.00 81.75 189 PRO A O 1
ATOM 1512 N N . THR A 1 190 ? -8.127 0.149 2.017 1.00 86.12 190 THR A N 1
ATOM 1513 C CA . THR A 1 190 ? -7.713 0.694 0.707 1.00 86.12 190 THR A CA 1
ATOM 1514 C C . THR A 1 190 ? -6.852 -0.235 -0.159 1.00 86.12 190 THR A C 1
ATOM 1516 O O . THR A 1 190 ? -6.953 -0.146 -1.380 1.00 86.12 190 THR A O 1
ATOM 1519 N N . VAL A 1 191 ? -6.007 -1.099 0.420 1.00 88.94 191 VAL A N 1
ATOM 1520 C CA . VAL A 1 191 ? -5.159 -2.036 -0.353 1.00 88.94 191 VAL A CA 1
ATOM 1521 C C . VAL A 1 191 ? -5.741 -3.451 -0.441 1.00 88.94 191 VAL A C 1
ATOM 1523 O O . VAL A 1 191 ? -5.176 -4.291 -1.139 1.00 88.94 191 VAL A O 1
ATOM 1526 N N . ASN A 1 192 ? -6.843 -3.708 0.270 1.00 85.50 192 ASN A N 1
ATOM 1527 C CA . ASN A 1 192 ? -7.543 -4.992 0.348 1.00 85.50 192 ASN A CA 1
ATOM 1528 C C . ASN A 1 192 ? -8.946 -4.934 -0.263 1.00 85.50 192 ASN A C 1
ATOM 1530 O O . ASN A 1 192 ? -9.756 -5.815 -0.000 1.00 85.50 192 ASN A O 1
ATOM 1534 N N . LYS A 1 193 ? -9.235 -3.910 -1.074 1.00 77.94 193 LYS A N 1
ATOM 1535 C CA . LYS A 1 193 ? -10.489 -3.838 -1.826 1.00 77.94 193 LYS A CA 1
ATOM 1536 C C . LYS A 1 193 ? -10.568 -5.046 -2.766 1.00 77.94 193 LYS A C 1
ATOM 1538 O O . LYS A 1 193 ? -9.703 -5.180 -3.635 1.00 77.94 193 LYS A O 1
ATOM 1543 N N . ASN A 1 194 ? -11.554 -5.911 -2.527 1.00 58.19 194 ASN A N 1
ATOM 1544 C CA . ASN A 1 194 ? -11.891 -7.057 -3.377 1.00 58.19 194 ASN A CA 1
ATOM 1545 C C . ASN A 1 194 ? -12.515 -6.600 -4.698 1.00 58.19 194 ASN A C 1
ATOM 1547 O O . ASN A 1 194 ? -13.283 -5.611 -4.675 1.00 58.19 194 ASN A O 1
#

Radius of gyration: 30.86 Å; chains: 1; bounding box: 48×50×96 Å

Organism: NCBI:txid136468